Protein AF-0000000075529095 (afdb_homodimer)

Foldseek 3Di:
DDPVVVVVVVLVVLLQVLQQPVHHSQWAAPVSLVVSCVVPPCPLCVDPVLVVVLVVLLVVLCPVVPRIGGPVSSVVSVVVSCVSSVCVVVDDPD/DDPVVVVVVVLVVLLQVLQQPVHHSQWAAPVSLVVSCVVPPCPLCVDPVLVVVLVVLLVVLCPVVPRIGGPVSSVVSVVVSCVSSVCVVVDDPD

Radius of gyration: 16.04 Å; Cα contacts (8 Å, |Δi|>4): 224; chains: 2; bounding box: 51×43×35 Å

Sequence (188 aa):
MSELETAIAMIIDVFDRYAGTEGNKLTLTKGEMKTLLEKELPGILGSAKEKDACEQLMKDLDENGDSEVDFNEFIIFVAAITCLGHKKFAEPKEMSELETAIAMIIDVFDRYAGTEGNKLTLTKGEMKTLLEKELPGILGSAKEKDACEQLMKDLDENGDSEVDFNEFIIFVAAITCLGHKKFAEPKE

pLDDT: mean 87.65, std 9.96, range [37.03, 96.19]

Solvent-accessible surface area (backbone atoms only — not comparable to full-atom values): 9884 Å² total; per-residue (Å²): 130,34,59,49,42,50,17,45,50,34,44,52,50,52,46,52,67,44,16,33,72,91,54,56,55,66,27,28,38,62,66,38,46,49,51,47,41,61,67,27,28,49,81,62,47,62,42,71,68,44,42,50,51,49,52,51,47,52,55,66,56,34,67,83,66,72,60,41,35,38,60,66,44,44,34,50,46,53,29,52,49,42,50,62,31,38,56,59,68,70,37,70,83,121,130,34,60,49,42,50,18,45,51,33,43,51,51,52,46,52,66,42,17,33,74,92,53,58,53,67,28,26,37,64,67,38,47,50,51,46,42,60,66,25,28,50,80,64,47,60,41,70,66,45,41,51,51,48,53,52,48,52,55,65,56,34,66,82,65,72,59,42,34,38,60,67,44,45,33,51,47,53,28,53,49,40,49,63,33,40,56,59,68,69,38,71,83,121

Structure (mmCIF, N/CA/C/O backbone):
data_AF-0000000075529095-model_v1
#
loop_
_entity.id
_entity.type
_entity.pdbx_description
1 polymer 'Protein S100-P'
#
loop_
_atom_site.group_PDB
_atom_site.id
_atom_site.type_symbol
_atom_site.label_atom_id
_atom_site.label_alt_id
_atom_site.label_comp_id
_atom_site.label_asym_id
_atom_site.label_entity_id
_atom_site.label_seq_id
_atom_site.pdbx_PDB_ins_code
_atom_site.Cartn_x
_atom_site.Cartn_y
_atom_site.Cartn_z
_atom_site.occupancy
_atom_site.B_iso_or_equiv
_atom_site.auth_seq_id
_atom_site.auth_comp_id
_atom_site.auth_asym_id
_atom_site.auth_atom_id
_atom_site.pdbx_PDB_model_num
ATOM 1 N N . MET A 1 1 ? -7.051 -12.188 11.312 1 75.5 1 MET A N 1
ATOM 2 C CA . MET A 1 1 ? -6.758 -11.422 10.102 1 75.5 1 MET A CA 1
ATOM 3 C C . MET A 1 1 ? -5.438 -11.859 9.484 1 75.5 1 MET A C 1
ATOM 5 O O . MET A 1 1 ? -4.539 -12.32 10.188 1 75.5 1 MET A O 1
ATOM 9 N N . SER A 1 2 ? -5.383 -11.898 8.172 1 89.69 2 SER A N 1
ATOM 10 C CA . SER A 1 2 ? -4.152 -12.273 7.48 1 89.69 2 SER A CA 1
ATOM 11 C C . SER A 1 2 ? -3.131 -11.141 7.512 1 89.69 2 SER A C 1
ATOM 13 O O . SER A 1 2 ? -3.436 -10.039 7.965 1 89.69 2 SER A O 1
ATOM 15 N N . GLU A 1 3 ? -1.835 -11.375 7.129 1 93.5 3 GLU A N 1
ATOM 16 C CA . GLU A 1 3 ? -0.766 -10.383 7.184 1 93.5 3 GLU A CA 1
ATOM 17 C C . GLU A 1 3 ? -1.06 -9.203 6.262 1 93.5 3 GLU A C 1
ATOM 19 O O . GLU A 1 3 ? -0.931 -8.047 6.664 1 93.5 3 GLU A O 1
ATOM 24 N N . LEU A 1 4 ? -1.577 -9.469 5.059 1 94.44 4 LEU A N 1
ATOM 25 C CA . LEU A 1 4 ? -1.888 -8.43 4.086 1 94.44 4 LEU A CA 1
ATOM 26 C C . LEU A 1 4 ? -3.076 -7.59 4.543 1 94.44 4 LEU A C 1
ATOM 28 O O . LEU A 1 4 ? -3.051 -6.363 4.445 1 94.44 4 LEU A O 1
ATOM 32 N N . GLU A 1 5 ? -4.113 -8.203 5.09 1 94.06 5 GLU A N 1
ATOM 33 C CA . GLU A 1 5 ? -5.285 -7.52 5.625 1 94.06 5 GLU A CA 1
ATOM 34 C C . GLU A 1 5 ? -4.91 -6.602 6.785 1 94.06 5 GLU A C 1
ATOM 36 O O . GLU A 1 5 ? -5.402 -5.473 6.875 1 94.06 5 GLU A O 1
ATOM 41 N N . THR A 1 6 ? -4.094 -7.18 7.707 1 94.38 6 THR A N 1
ATOM 42 C CA . THR A 1 6 ? -3.643 -6.406 8.859 1 94.38 6 THR A CA 1
ATOM 43 C C . THR A 1 6 ? -2.838 -5.188 8.414 1 94.38 6 THR A C 1
ATOM 45 O O . THR A 1 6 ? -2.992 -4.098 8.969 1 94.38 6 THR A O 1
ATOM 48 N N . ALA A 1 7 ? -1.994 -5.41 7.355 1 94.88 7 ALA A N 1
ATOM 49 C CA . ALA A 1 7 ? -1.178 -4.328 6.809 1 94.88 7 ALA A CA 1
ATOM 50 C C . ALA A 1 7 ? -2.053 -3.217 6.234 1 94.88 7 ALA A C 1
ATOM 52 O O . ALA A 1 7 ? -1.832 -2.037 6.516 1 94.88 7 ALA A O 1
ATOM 53 N N . ILE A 1 8 ? -3.098 -3.596 5.574 1 94.94 8 ILE A N 1
ATOM 54 C CA . ILE A 1 8 ? -4.012 -2.65 4.941 1 94.94 8 ILE A CA 1
ATOM 55 C C . ILE A 1 8 ? -4.781 -1.884 6.016 1 94.94 8 ILE A C 1
ATOM 57 O O . ILE A 1 8 ? -4.938 -0.664 5.922 1 94.94 8 ILE A O 1
ATOM 61 N N . ALA A 1 9 ? -5.219 -2.559 6.973 1 93.38 9 ALA A N 1
ATOM 62 C CA . ALA A 1 9 ? -5.953 -1.929 8.07 1 93.38 9 ALA A CA 1
ATOM 63 C C . ALA A 1 9 ? -5.078 -0.916 8.805 1 93.38 9 ALA A C 1
ATOM 65 O O . ALA A 1 9 ? -5.547 0.161 9.172 1 93.38 9 ALA A O 1
ATOM 66 N N . MET A 1 10 ? -3.828 -1.259 8.977 1 94.38 10 MET A N 1
ATOM 67 C CA . MET A 1 10 ? -2.887 -0.383 9.664 1 94.38 10 MET A CA 1
ATOM 68 C C . MET A 1 10 ? -2.658 0.902 8.875 1 94.38 10 MET A C 1
ATOM 70 O O . MET A 1 10 ? -2.613 1.99 9.453 1 94.38 10 MET A O 1
ATOM 74 N N . ILE A 1 11 ? -2.523 0.758 7.531 1 95.88 11 ILE A N 1
ATOM 75 C CA . ILE A 1 11 ? -2.312 1.913 6.664 1 95.88 11 ILE A CA 1
ATOM 76 C C . ILE A 1 11 ? -3.504 2.861 6.77 1 95.88 11 ILE A C 1
ATOM 78 O O . ILE A 1 11 ? -3.328 4.078 6.891 1 95.88 11 ILE A O 1
ATOM 82 N N . ILE A 1 12 ? -4.734 2.33 6.777 1 93.88 12 ILE A N 1
ATOM 83 C CA . ILE A 1 12 ? -5.965 3.111 6.863 1 93.88 12 ILE A CA 1
ATOM 84 C C . ILE A 1 12 ? -6.039 3.811 8.219 1 93.88 12 ILE A C 1
ATOM 86 O O . ILE A 1 12 ? -6.391 4.992 8.297 1 93.88 12 ILE A O 1
ATOM 90 N N . ASP A 1 13 ? -5.711 3.072 9.25 1 93.12 13 ASP A N 1
ATOM 91 C CA . ASP A 1 13 ? -5.734 3.623 10.602 1 93.12 13 ASP A CA 1
ATOM 92 C C . ASP A 1 13 ? -4.781 4.809 10.727 1 93.12 13 ASP A C 1
ATOM 94 O O . ASP A 1 13 ? -5.133 5.836 11.32 1 93.12 13 ASP A O 1
ATOM 98 N N . VAL A 1 14 ? -3.6 4.629 10.195 1 94.75 14 VAL A N 1
ATOM 99 C CA . VAL A 1 14 ? -2.59 5.68 10.242 1 94.75 14 VAL A CA 1
ATOM 100 C C . VAL A 1 14 ? -3.078 6.906 9.477 1 94.75 14 VAL A C 1
ATOM 102 O O . VAL A 1 14 ? -2.949 8.039 9.953 1 94.75 14 VAL A O 1
ATOM 105 N N . PHE A 1 15 ? -3.658 6.668 8.32 1 94.56 15 PHE A N 1
ATOM 106 C CA . PHE A 1 15 ? -4.199 7.754 7.512 1 94.56 15 PHE A CA 1
ATOM 107 C C . PHE A 1 15 ? -5.254 8.531 8.281 1 94.56 15 PHE A C 1
ATOM 109 O O . PHE A 1 15 ? -5.203 9.766 8.344 1 94.56 15 PHE A O 1
ATOM 116 N N . ASP A 1 16 ? -6.125 7.805 8.859 1 91.5 16 ASP A N 1
ATOM 117 C CA . ASP A 1 16 ? -7.223 8.414 9.594 1 91.5 16 ASP A CA 1
ATOM 118 C C . ASP A 1 16 ? -6.711 9.156 10.828 1 91.5 16 ASP A C 1
ATOM 120 O O . ASP A 1 16 ? -7.273 10.18 11.227 1 91.5 16 ASP A O 1
ATOM 124 N N . ARG A 1 17 ? -5.641 8.688 11.367 1 92.75 17 ARG A N 1
ATOM 125 C CA . ARG A 1 17 ? -5.066 9.273 12.578 1 92.75 17 ARG A CA 1
ATOM 126 C C . ARG A 1 17 ? -4.406 10.617 12.273 1 92.75 17 ARG A C 1
ATOM 128 O O . ARG A 1 17 ? -4.527 11.562 13.047 1 92.75 17 ARG A O 1
ATOM 135 N N . TYR A 1 18 ? -3.779 10.625 11.195 1 94.38 18 TYR A N 1
ATOM 136 C CA . TYR A 1 18 ? -3.057 11.836 10.828 1 94.38 18 TYR A CA 1
ATOM 137 C C . TYR A 1 18 ? -3.92 12.75 9.969 1 94.38 18 TYR A C 1
ATOM 139 O O . TYR A 1 18 ? -3.752 13.969 9.984 1 94.38 18 TYR A O 1
ATOM 147 N N . ALA A 1 19 ? -4.891 12.117 9.328 1 91.94 19 ALA A N 1
ATOM 148 C CA . ALA A 1 19 ? -5.816 12.867 8.484 1 91.94 19 ALA A CA 1
ATOM 149 C C . ALA A 1 19 ? -6.781 13.695 9.328 1 91.94 19 ALA A C 1
ATOM 151 O O . ALA A 1 19 ? -7.383 13.188 10.273 1 91.94 19 ALA A O 1
ATOM 152 N N . GLY A 1 20 ? -6.832 14.969 9.141 1 88.62 20 GLY A N 1
ATOM 153 C CA . GLY A 1 20 ? -7.789 15.781 9.875 1 88.62 20 GLY A CA 1
ATOM 154 C C . GLY A 1 20 ? -7.172 16.516 11.055 1 88.62 20 GLY A C 1
ATOM 155 O O . GLY A 1 20 ? -7.891 17.078 11.883 1 88.62 20 GLY A O 1
ATOM 156 N N . THR A 1 21 ? -5.883 16.328 11.188 1 89.56 21 THR A N 1
ATOM 157 C CA . THR A 1 21 ? -5.219 17.047 12.273 1 89.56 21 THR A CA 1
ATOM 158 C C . THR A 1 21 ? -5.34 18.562 12.07 1 89.56 21 THR A C 1
ATOM 160 O O . THR A 1 21 ? -5.512 19.297 13.039 1 89.56 21 THR A O 1
ATOM 163 N N . GLU A 1 22 ? -5.188 18.984 10.828 1 85.75 22 GLU A N 1
ATOM 164 C CA . GLU A 1 22 ? -5.242 20.406 10.516 1 85.75 22 GLU A CA 1
ATOM 165 C C . GLU A 1 22 ? -6.559 20.766 9.836 1 85.75 22 GLU A C 1
ATOM 167 O O . GLU A 1 22 ? -6.812 21.938 9.562 1 85.75 22 GLU A O 1
ATOM 172 N N . GLY A 1 23 ? -7.477 19.688 9.609 1 78.06 23 GLY A N 1
ATOM 173 C CA . GLY A 1 23 ? -8.703 20.047 8.914 1 78.06 23 GLY A CA 1
ATOM 174 C C . GLY A 1 23 ? -9.484 18.844 8.422 1 78.06 23 GLY A C 1
ATOM 175 O O . GLY A 1 23 ? -9.812 17.938 9.203 1 78.06 23 GLY A O 1
ATOM 176 N N . ASN A 1 24 ? -9.477 18.672 7.156 1 83.5 24 ASN A N 1
ATOM 177 C CA . ASN A 1 24 ? -10.266 17.641 6.484 1 83.5 24 ASN A CA 1
ATOM 178 C C . ASN A 1 24 ? -9.734 16.234 6.789 1 83.5 24 ASN A C 1
ATOM 180 O O . ASN A 1 24 ? -8.555 15.953 6.578 1 83.5 24 ASN A O 1
ATOM 184 N N . LYS A 1 25 ? -10.562 15.422 7.402 1 86.44 25 LYS A N 1
ATOM 185 C CA . LYS A 1 25 ? -10.203 14.062 7.801 1 86.44 25 LYS A CA 1
ATOM 186 C C . LYS A 1 25 ? -10.141 13.133 6.594 1 86.44 25 LYS A C 1
ATOM 188 O O . LYS A 1 25 ? -9.664 12 6.695 1 86.44 25 LYS A O 1
ATOM 193 N N . LEU A 1 26 ? -10.586 13.711 5.512 1 87.31 26 LEU A N 1
ATOM 194 C CA . LEU A 1 26 ? -10.664 12.875 4.312 1 87.31 26 LEU A CA 1
ATOM 195 C C . LEU A 1 26 ? -9.438 13.078 3.432 1 87.31 26 LEU A C 1
ATOM 197 O O . LEU A 1 26 ? -9.227 12.328 2.477 1 87.31 26 LEU A O 1
ATOM 201 N N . THR A 1 27 ? -8.656 14.055 3.822 1 91.81 27 THR A N 1
ATOM 202 C CA . THR A 1 27 ? -7.465 14.352 3.035 1 91.81 27 THR A CA 1
ATOM 203 C C . THR A 1 27 ? -6.281 14.664 3.945 1 91.81 27 THR A C 1
ATOM 205 O O . THR A 1 27 ? -6.457 14.945 5.133 1 91.81 27 THR A O 1
ATOM 208 N N . LEU A 1 28 ? -5.07 14.453 3.467 1 94.25 28 LEU A N 1
ATOM 209 C CA . LEU A 1 28 ? -3.834 14.758 4.18 1 94.25 28 LEU A CA 1
ATOM 210 C C . LEU A 1 28 ? -3.172 16 3.602 1 94.25 28 LEU A C 1
ATOM 212 O O . LEU A 1 28 ? -3.023 16.125 2.383 1 94.25 28 LEU A O 1
ATOM 216 N N . THR A 1 29 ? -2.9 16.984 4.488 1 93.88 29 THR A N 1
ATOM 217 C CA . THR A 1 29 ? -2.176 18.172 4.051 1 93.88 29 THR A CA 1
ATOM 218 C C . THR A 1 29 ? -0.676 17.906 3.98 1 93.88 29 THR A C 1
ATOM 220 O O . THR A 1 29 ? -0.213 16.844 4.426 1 93.88 29 THR A O 1
ATOM 223 N N . LYS A 1 30 ? 0.075 18.781 3.373 1 91.94 30 LYS A N 1
ATOM 224 C CA . LYS A 1 30 ? 1.524 18.641 3.27 1 91.94 30 LYS A CA 1
ATOM 225 C C . LYS A 1 30 ? 2.16 18.453 4.645 1 91.94 30 LYS A C 1
ATOM 227 O O . LYS A 1 30 ? 3.049 17.625 4.82 1 91.94 30 LYS A O 1
ATOM 232 N N . GLY A 1 31 ? 1.569 19.266 5.543 1 93.81 31 GLY A N 1
ATOM 233 C CA . GLY A 1 31 ? 2.086 19.172 6.898 1 93.81 31 GLY A CA 1
ATOM 234 C C . GLY A 1 31 ? 1.81 17.828 7.547 1 93.81 31 GLY A C 1
ATOM 235 O O . GLY A 1 31 ? 2.689 17.25 8.188 1 93.81 31 GLY A O 1
ATOM 236 N N . GLU A 1 32 ? 0.588 17.344 7.41 1 96.19 32 GLU A N 1
ATOM 237 C CA . GLU A 1 32 ? 0.196 16.062 7.988 1 96.19 32 GLU A CA 1
ATOM 238 C C . GLU A 1 32 ? 0.968 14.906 7.348 1 96.19 32 GLU A C 1
ATOM 240 O O . GLU A 1 32 ? 1.392 13.977 8.039 1 96.19 32 GLU A O 1
ATOM 245 N N . MET A 1 33 ? 1.109 15.039 6.027 1 94.5 33 MET A N 1
ATOM 246 C CA . MET A 1 33 ? 1.855 14.023 5.297 1 94.5 33 MET A CA 1
ATOM 247 C C . MET A 1 33 ? 3.307 13.969 5.758 1 94.5 33 MET A C 1
ATOM 249 O O . MET A 1 33 ? 3.842 12.898 6.027 1 94.5 33 MET A O 1
ATOM 253 N N . LYS A 1 34 ? 3.904 15.133 5.91 1 93.62 34 LYS A N 1
ATOM 254 C CA . LYS A 1 34 ? 5.289 15.219 6.371 1 93.62 34 LYS A CA 1
ATOM 255 C C . LYS A 1 34 ? 5.441 14.625 7.766 1 93.62 34 LYS A C 1
ATOM 257 O O . LYS A 1 34 ? 6.355 13.828 8.008 1 93.62 34 LYS A O 1
ATOM 262 N N . THR A 1 35 ? 4.527 15.039 8.648 1 94.81 35 THR A N 1
ATOM 263 C CA . THR A 1 35 ? 4.555 14.555 10.023 1 94.81 35 THR A CA 1
ATOM 264 C C . THR A 1 35 ? 4.375 13.039 10.062 1 94.81 35 THR A C 1
ATOM 266 O O . THR A 1 35 ? 5.086 12.344 10.797 1 94.81 35 THR A O 1
ATOM 269 N N . LEU A 1 36 ? 3.395 12.508 9.297 1 94.88 36 LEU A N 1
ATOM 270 C CA . LEU A 1 36 ? 3.125 11.078 9.203 1 94.88 36 LEU A CA 1
ATOM 271 C C . LEU A 1 36 ? 4.355 10.32 8.711 1 94.88 36 LEU A C 1
ATOM 273 O O . LEU A 1 36 ? 4.734 9.297 9.289 1 94.88 36 LEU A O 1
ATOM 277 N N . LEU A 1 37 ? 5.07 10.82 7.691 1 93.69 37 LEU A N 1
ATOM 278 C CA . LEU A 1 37 ? 6.246 10.18 7.113 1 93.69 37 LEU A CA 1
ATOM 279 C C . LEU A 1 37 ? 7.414 10.203 8.094 1 93.69 37 LEU A C 1
ATOM 281 O O . LEU A 1 37 ? 8.125 9.203 8.25 1 93.69 37 LEU A O 1
ATOM 285 N N . GLU A 1 38 ? 7.59 11.328 8.766 1 93.62 38 GLU A N 1
ATOM 286 C CA . GLU A 1 38 ? 8.695 11.492 9.695 1 93.62 38 GLU A CA 1
ATOM 287 C C . GLU A 1 38 ? 8.5 10.633 10.945 1 93.62 38 GLU A C 1
ATOM 289 O O . GLU A 1 38 ? 9.477 10.133 11.516 1 93.62 38 GLU A O 1
ATOM 294 N N . LYS A 1 39 ? 7.215 10.469 11.281 1 94.44 39 LYS A N 1
ATOM 295 C CA . LYS A 1 39 ? 6.91 9.727 12.5 1 94.44 39 LYS A CA 1
ATOM 296 C C . LYS A 1 39 ? 6.762 8.234 12.211 1 94.44 39 LYS A C 1
ATOM 298 O O . LYS A 1 39 ? 7.133 7.398 13.039 1 94.44 39 LYS A O 1
ATOM 303 N N . GLU A 1 40 ? 6.203 7.902 11.07 1 95.12 40 GLU A N 1
ATOM 304 C CA . GLU A 1 40 ? 5.844 6.523 10.766 1 95.12 40 GLU A CA 1
ATOM 305 C C . GLU A 1 40 ? 6.906 5.855 9.898 1 95.12 40 GLU A C 1
ATOM 307 O O . GLU A 1 40 ? 7.027 4.629 9.883 1 95.12 40 GLU A O 1
ATOM 312 N N . LEU A 1 41 ? 7.609 6.574 9.078 1 91.81 41 LEU A N 1
ATOM 313 C CA . LEU A 1 41 ? 8.586 6 8.156 1 91.81 41 LEU A CA 1
ATOM 314 C C . LEU A 1 41 ? 9.953 6.637 8.352 1 91.81 41 LEU A C 1
ATOM 316 O O . LEU A 1 41 ? 10.594 7.051 7.375 1 91.81 41 LEU A O 1
ATOM 320 N N . PRO A 1 42 ? 10.406 6.664 9.539 1 87.38 42 PRO A N 1
ATOM 321 C CA . PRO A 1 42 ? 11.758 7.195 9.711 1 87.38 42 PRO A CA 1
ATOM 322 C C . PRO A 1 42 ? 12.836 6.246 9.195 1 87.38 42 PRO A C 1
ATOM 324 O O . PRO A 1 42 ? 13.93 6.688 8.828 1 87.38 42 PRO A O 1
ATOM 327 N N . GLY A 1 43 ? 12.547 5 9.125 1 86.38 43 GLY A N 1
ATOM 328 C CA . GLY A 1 43 ? 13.484 3.994 8.648 1 86.38 43 GLY A CA 1
ATOM 329 C C . GLY A 1 43 ? 13.461 3.826 7.141 1 86.38 43 GLY A C 1
ATOM 330 O O . GLY A 1 43 ? 14.484 3.529 6.527 1 86.38 43 GLY A O 1
ATOM 331 N N . ILE A 1 44 ? 12.344 4.012 6.555 1 87.81 44 ILE A N 1
ATOM 332 C CA . ILE A 1 44 ? 12.156 3.832 5.121 1 87.81 44 ILE A CA 1
ATOM 333 C C . ILE A 1 44 ? 12.656 5.066 4.375 1 87.81 44 ILE A C 1
ATOM 335 O O . ILE A 1 44 ? 13.367 4.953 3.379 1 87.81 44 ILE A O 1
ATOM 339 N N . LEU A 1 45 ? 12.18 6.281 4.844 1 85.25 45 LEU A N 1
ATOM 340 C CA . LEU A 1 45 ? 12.555 7.559 4.25 1 85.25 45 LEU A CA 1
ATOM 341 C C . LEU A 1 45 ? 13.734 8.18 4.996 1 85.25 45 LEU A C 1
ATOM 343 O O . LEU A 1 45 ? 13.852 9.398 5.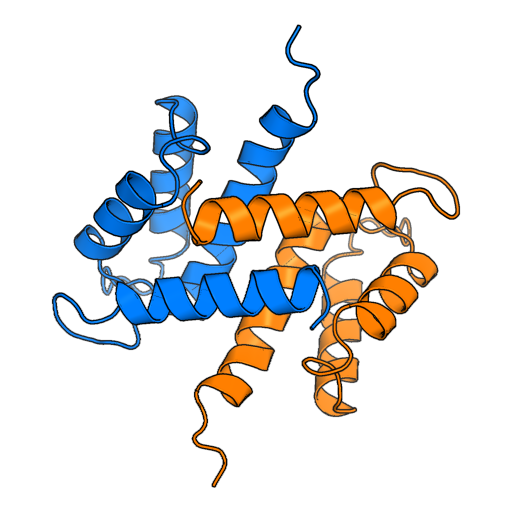066 1 85.25 45 LEU A O 1
ATOM 347 N N . GLY A 1 46 ? 14.562 7.453 5.422 1 85.25 46 GLY A N 1
ATOM 348 C CA . GLY A 1 46 ? 15.68 7.934 6.23 1 85.25 46 GLY A CA 1
ATOM 349 C C . GLY A 1 46 ? 16.766 8.602 5.41 1 85.25 46 GLY A C 1
ATOM 350 O O . GLY A 1 46 ? 17.531 9.422 5.93 1 85.25 46 GLY A O 1
ATOM 351 N N . SER A 1 47 ? 16.703 8.406 4.027 1 87.19 47 SER A N 1
ATOM 352 C CA . SER A 1 47 ? 17.703 8.992 3.156 1 87.19 47 SER A CA 1
ATOM 353 C C . SER A 1 47 ? 17.141 10.188 2.387 1 87.19 47 SER A C 1
ATOM 355 O O . SER A 1 47 ? 15.945 10.25 2.123 1 87.19 47 SER A O 1
ATOM 357 N N . ALA A 1 48 ? 18.062 11.172 2.17 1 89.38 48 ALA A N 1
ATOM 358 C CA . ALA A 1 48 ? 17.672 12.367 1.423 1 89.38 48 ALA A CA 1
ATOM 359 C C . ALA A 1 48 ? 17.094 12 0.062 1 89.38 48 ALA A C 1
ATOM 361 O O . ALA A 1 48 ? 16.172 12.656 -0.424 1 89.38 48 ALA A O 1
ATOM 362 N N . LYS A 1 49 ? 17.703 10.961 -0.504 1 89.81 49 LYS A N 1
ATOM 363 C CA . LYS A 1 49 ? 17.234 10.508 -1.814 1 89.81 49 LYS A CA 1
ATOM 364 C C . LYS A 1 49 ? 15.805 9.992 -1.747 1 89.81 49 LYS A C 1
ATOM 366 O O . LYS A 1 49 ? 14.984 10.305 -2.615 1 89.81 49 LYS A O 1
ATOM 371 N N . GLU A 1 50 ? 15.539 9.289 -0.741 1 90.06 50 GLU A N 1
ATOM 372 C CA . GLU A 1 50 ? 14.203 8.742 -0.553 1 90.06 50 GLU A CA 1
ATOM 373 C C . GLU A 1 50 ? 13.195 9.844 -0.228 1 90.06 50 GLU A C 1
ATOM 375 O O . GLU A 1 50 ? 12.07 9.836 -0.734 1 90.06 50 GLU A O 1
ATOM 380 N N . LYS A 1 51 ? 13.672 10.781 0.563 1 90.69 51 LYS A N 1
ATOM 381 C CA . LYS A 1 51 ? 12.828 11.922 0.926 1 90.69 51 LYS A CA 1
ATOM 382 C C . LYS A 1 51 ? 12.492 12.766 -0.297 1 90.69 51 LYS A C 1
ATOM 384 O O . LYS A 1 51 ? 11.367 13.242 -0.44 1 90.69 51 LYS A O 1
ATOM 389 N N . ASP A 1 52 ? 13.539 12.906 -1.166 1 93.69 52 ASP A N 1
ATOM 390 C CA . ASP A 1 52 ? 13.352 13.664 -2.395 1 93.69 52 ASP A CA 1
ATOM 391 C C . ASP A 1 52 ? 12.359 12.977 -3.324 1 93.69 52 ASP A C 1
ATOM 393 O O . ASP A 1 52 ? 11.5 13.633 -3.92 1 93.69 52 ASP A O 1
ATOM 397 N N . ALA A 1 53 ? 12.555 11.656 -3.385 1 88.25 53 ALA A N 1
ATOM 398 C CA . ALA A 1 53 ? 11.648 10.867 -4.207 1 88.25 53 ALA A CA 1
ATOM 399 C C . ALA A 1 53 ? 10.219 10.922 -3.664 1 88.25 53 ALA A C 1
ATOM 401 O O . ALA A 1 53 ? 9.258 11 -4.434 1 88.25 53 ALA A O 1
ATOM 402 N N . CYS A 1 54 ? 10.148 10.914 -2.33 1 92 54 CYS A N 1
ATOM 403 C CA . CYS A 1 54 ? 8.852 10.984 -1.657 1 92 54 CYS A CA 1
ATOM 404 C C . CYS A 1 54 ? 8.164 12.312 -1.935 1 92 54 CYS A C 1
ATOM 406 O O . CYS A 1 54 ? 6.965 12.344 -2.225 1 92 54 CYS A O 1
ATOM 408 N N . GLU A 1 55 ? 8.875 13.445 -1.896 1 91 55 GLU A N 1
ATOM 409 C CA . GLU A 1 55 ? 8.336 14.781 -2.158 1 91 55 GLU A CA 1
ATOM 410 C C . GLU A 1 55 ? 7.816 14.891 -3.588 1 91 55 GLU A C 1
ATOM 412 O O . GLU A 1 55 ? 6.762 15.484 -3.824 1 91 55 GLU A O 1
ATOM 417 N N . GLN A 1 56 ? 8.562 14.27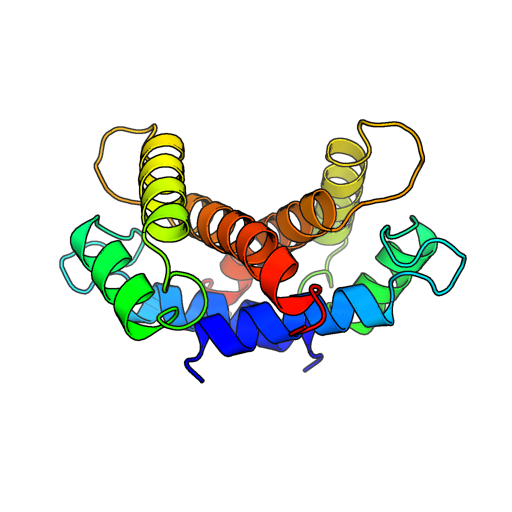3 -4.492 1 92.81 56 GLN A N 1
ATOM 418 C CA . GLN A 1 56 ? 8.172 14.289 -5.898 1 92.81 56 GLN A CA 1
ATOM 419 C C . GLN A 1 56 ? 6.887 13.492 -6.117 1 92.81 56 GLN A C 1
ATOM 421 O O . GLN A 1 56 ? 6 13.93 -6.855 1 92.81 56 GLN A O 1
ATO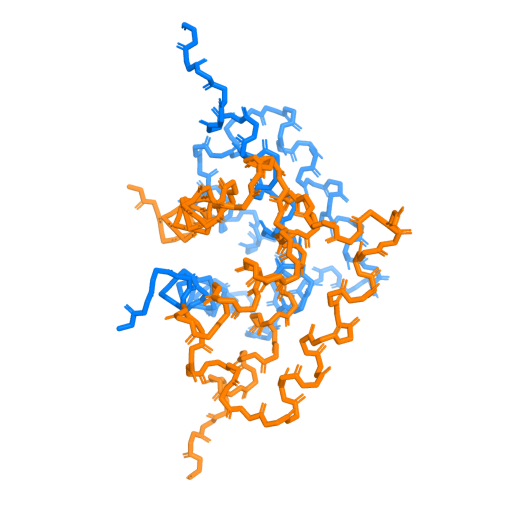M 426 N N . LEU A 1 57 ? 6.855 12.375 -5.367 1 91.19 57 LEU A N 1
ATOM 427 C CA . LEU A 1 57 ? 5.684 11.508 -5.449 1 91.19 57 LEU A CA 1
ATOM 428 C C . LEU A 1 57 ? 4.441 12.234 -4.934 1 91.19 57 LEU A C 1
ATOM 430 O O . LEU A 1 57 ? 3.375 12.156 -5.547 1 91.19 57 LEU A O 1
ATOM 434 N N . MET A 1 58 ? 4.578 13 -3.857 1 90.69 58 MET A N 1
ATOM 435 C CA . MET A 1 58 ? 3.479 13.758 -3.271 1 90.69 58 MET A CA 1
ATOM 436 C C . MET A 1 58 ? 2.982 14.836 -4.234 1 90.69 58 MET A C 1
ATOM 438 O O . MET A 1 58 ? 1.778 15.07 -4.344 1 90.69 58 MET A O 1
ATOM 442 N N . LYS A 1 59 ? 3.975 15.422 -4.953 1 90.5 59 LYS A N 1
ATOM 443 C CA . LYS A 1 59 ? 3.658 16.469 -5.91 1 90.5 59 LYS A CA 1
ATOM 444 C C . LYS A 1 59 ? 2.92 15.914 -7.125 1 90.5 59 LYS A C 1
ATOM 446 O O . LYS A 1 59 ? 2.01 16.562 -7.652 1 90.5 59 LYS A O 1
ATOM 451 N N . ASP A 1 60 ? 3.369 14.633 -7.414 1 89.94 60 ASP A N 1
ATOM 452 C CA . ASP A 1 60 ? 2.762 13.961 -8.555 1 89.94 60 ASP A CA 1
ATOM 453 C C . ASP A 1 60 ? 1.306 13.602 -8.273 1 89.94 60 ASP A C 1
ATOM 455 O O . ASP A 1 60 ? 0.479 13.57 -9.188 1 89.94 60 ASP A O 1
ATOM 459 N N . LEU A 1 61 ? 1.08 13.266 -6.977 1 85.75 61 LEU A N 1
ATOM 460 C CA . LEU A 1 61 ? -0.262 12.867 -6.566 1 85.75 61 LEU A CA 1
ATOM 461 C C . LEU A 1 61 ? -1.154 14.086 -6.367 1 85.75 61 LEU A C 1
ATOM 463 O O . LEU A 1 61 ? -2.369 14.016 -6.562 1 85.75 61 LEU A O 1
ATOM 467 N N . ASP A 1 62 ? -0.574 15.336 -5.84 1 87.19 62 ASP A N 1
ATOM 468 C CA . ASP A 1 62 ? -1.299 16.594 -5.66 1 87.19 62 ASP A CA 1
ATOM 469 C C . ASP A 1 62 ? -1.66 17.203 -7.004 1 87.19 62 ASP A C 1
ATOM 471 O O . ASP A 1 62 ? -1.252 18.328 -7.305 1 87.19 62 ASP A O 1
ATOM 475 N N . GLU A 1 63 ? -2.281 16.344 -7.793 1 76.81 63 GLU A N 1
ATOM 476 C CA . GLU A 1 63 ? -2.598 16.859 -9.125 1 76.81 63 GLU A CA 1
ATOM 477 C C . GLU A 1 63 ? -3.764 17.844 -9.07 1 76.81 63 GLU A C 1
ATOM 479 O O . GLU A 1 63 ? -3.889 18.719 -9.938 1 76.81 63 GLU A O 1
ATOM 484 N N . ASN A 1 64 ? -4.602 17.688 -8.078 1 75.69 64 ASN A N 1
ATOM 485 C CA . ASN A 1 64 ? -5.785 18.547 -7.996 1 75.69 64 ASN A CA 1
ATOM 486 C C . ASN A 1 64 ? -5.438 19.953 -7.508 1 75.69 64 ASN A C 1
ATOM 488 O O . ASN A 1 64 ? -6.258 20.859 -7.602 1 75.69 64 ASN A O 1
ATOM 492 N N . GLY A 1 65 ? -4.305 20.125 -7.047 1 78.75 65 GLY A N 1
ATOM 493 C CA . GLY A 1 65 ? -3.84 21.438 -6.633 1 78.75 65 GLY A CA 1
ATOM 494 C C . GLY A 1 65 ? -4.461 21.906 -5.332 1 78.75 65 GLY A C 1
ATOM 495 O O . GLY A 1 65 ? -4.609 23.109 -5.105 1 78.75 65 GLY A O 1
ATOM 496 N N . ASP A 1 66 ? -5.043 21.188 -4.617 1 82.69 66 ASP A N 1
ATOM 497 C CA . ASP A 1 66 ? -5.613 21.578 -3.336 1 82.69 66 ASP A CA 1
ATOM 498 C C . ASP A 1 66 ? -4.602 21.406 -2.205 1 82.69 66 ASP A C 1
ATOM 500 O O . ASP A 1 66 ? -4.844 21.828 -1.076 1 82.69 66 ASP A O 1
ATOM 504 N N . SER A 1 67 ? -3.488 21.016 -2.564 1 85.56 67 SER A N 1
ATOM 505 C CA . SER A 1 67 ? -2.385 20.781 -1.638 1 85.56 67 SER A CA 1
ATOM 506 C C . SER A 1 67 ? -2.771 19.781 -0.561 1 85.56 67 SER A C 1
ATOM 508 O O . SER A 1 67 ? -2.303 19.875 0.576 1 85.56 67 SER A O 1
ATOM 510 N N . GLU A 1 68 ? -3.807 19.109 -0.734 1 91.69 68 GLU A N 1
ATOM 511 C CA . GLU A 1 68 ? -4.223 18.047 0.176 1 91.69 68 GLU A CA 1
ATOM 512 C C . GLU A 1 68 ? -4.199 16.688 -0.515 1 91.69 68 GLU A C 1
ATOM 514 O O . GLU A 1 68 ? -4.363 16.609 -1.733 1 91.69 68 GLU A O 1
ATOM 519 N N . VAL A 1 69 ? -3.818 15.688 0.116 1 92.81 69 VAL A N 1
ATOM 520 C CA . VAL A 1 69 ? -3.721 14.328 -0.421 1 92.81 69 VAL A CA 1
ATOM 521 C C . VAL A 1 69 ? -4.867 13.477 0.118 1 92.81 69 VAL A C 1
ATOM 523 O O . VAL A 1 69 ? -5.023 13.336 1.333 1 92.81 69 VAL A O 1
ATOM 526 N N . ASP A 1 70 ? -5.84 13.016 -0.784 1 90.62 70 ASP A N 1
ATOM 527 C CA . ASP A 1 70 ? -6.938 12.156 -0.367 1 90.62 70 ASP A CA 1
ATOM 528 C C . ASP A 1 70 ? -6.445 10.734 -0.091 1 90.62 70 ASP A C 1
ATOM 530 O O . ASP A 1 70 ? -5.285 10.414 -0.353 1 90.62 70 ASP A O 1
ATOM 534 N N . PHE A 1 71 ? -7.27 9.867 0.396 1 92.06 71 PHE A N 1
ATOM 535 C CA . PHE A 1 71 ? -6.879 8.516 0.777 1 92.06 71 PHE A CA 1
ATOM 536 C C . PHE A 1 71 ? -6.352 7.742 -0.427 1 92.06 71 PHE A C 1
ATOM 538 O O . PHE A 1 71 ? -5.359 7.023 -0.323 1 92.06 71 PHE A O 1
ATOM 545 N N . ASN A 1 72 ? -7.027 7.926 -1.53 1 88.06 72 ASN A N 1
ATOM 546 C CA . ASN A 1 72 ? -6.637 7.242 -2.76 1 88.06 72 ASN A CA 1
ATOM 547 C C . ASN A 1 72 ? -5.238 7.652 -3.211 1 88.06 72 ASN A C 1
ATOM 549 O O . ASN A 1 72 ? -4.473 6.824 -3.705 1 88.06 72 ASN A O 1
ATOM 553 N N . GLU A 1 73 ? -4.941 8.906 -3.053 1 93.44 73 GLU A N 1
ATOM 554 C CA . GLU A 1 73 ? -3.615 9.406 -3.404 1 93.44 73 GLU A CA 1
ATOM 555 C C . GLU A 1 73 ? -2.578 9 -2.363 1 93.44 73 GLU A C 1
ATOM 557 O O . GLU A 1 73 ? -1.435 8.688 -2.705 1 93.44 73 GLU A O 1
ATOM 562 N N . PHE A 1 74 ? -3.053 8.992 -1.109 1 93.31 74 PHE A N 1
ATOM 563 C CA . PHE A 1 74 ? -2.174 8.625 -0.007 1 93.31 74 PHE A CA 1
ATOM 564 C C . PHE A 1 74 ? -1.717 7.176 -0.143 1 93.31 74 PHE A C 1
ATOM 566 O O . PHE A 1 74 ? -0.535 6.871 0.029 1 93.31 74 PHE A O 1
ATOM 573 N N . ILE A 1 75 ? -2.658 6.363 -0.483 1 93.56 75 ILE A N 1
ATOM 574 C CA . ILE A 1 75 ? -2.369 4.938 -0.591 1 93.56 75 ILE A CA 1
ATOM 575 C C . ILE A 1 75 ? -1.381 4.699 -1.73 1 93.56 75 ILE A C 1
ATOM 577 O O . ILE A 1 75 ? -0.516 3.824 -1.636 1 93.56 75 ILE A O 1
ATOM 581 N N . ILE A 1 76 ? -1.506 5.441 -2.869 1 91.06 76 ILE A N 1
ATOM 582 C CA . ILE A 1 76 ? -0.587 5.316 -3.994 1 91.06 76 ILE A CA 1
ATOM 583 C C . ILE A 1 76 ? 0.812 5.754 -3.57 1 91.06 76 ILE A C 1
ATOM 585 O O . ILE A 1 76 ? 1.809 5.156 -3.98 1 91.06 76 ILE A O 1
ATOM 589 N N . PHE A 1 77 ? 0.859 6.742 -2.686 1 91.62 77 PHE A N 1
ATOM 590 C CA . PHE A 1 77 ? 2.117 7.234 -2.139 1 91.62 77 PHE A CA 1
ATOM 591 C C . PHE A 1 77 ? 2.807 6.156 -1.31 1 91.62 77 PHE A C 1
ATOM 593 O O . PHE A 1 77 ? 4 5.902 -1.483 1 91.62 77 PHE A O 1
ATOM 600 N N . VAL A 1 78 ? 2.023 5.602 -0.409 1 94.62 78 VAL A N 1
ATOM 601 C CA . VAL A 1 78 ? 2.545 4.562 0.473 1 94.62 78 VAL A CA 1
ATOM 602 C C . VAL A 1 78 ? 3.045 3.385 -0.357 1 94.62 78 VAL A C 1
ATOM 604 O O . VAL A 1 78 ? 4.086 2.799 -0.051 1 94.62 78 VAL A O 1
ATOM 607 N N . ALA A 1 79 ? 2.338 3.029 -1.472 1 93.56 79 ALA A N 1
ATOM 608 C CA . ALA A 1 79 ? 2.738 1.944 -2.363 1 93.56 79 ALA A CA 1
ATOM 609 C C . ALA A 1 79 ? 4.078 2.246 -3.027 1 93.56 79 ALA A C 1
ATOM 611 O O . ALA A 1 79 ? 4.945 1.375 -3.111 1 93.56 79 ALA A O 1
ATOM 612 N N . ALA A 1 80 ? 4.289 3.494 -3.432 1 91.31 80 ALA A N 1
ATOM 613 C CA . ALA A 1 80 ? 5.527 3.91 -4.082 1 91.31 80 ALA A CA 1
ATOM 614 C C . ALA A 1 80 ? 6.707 3.834 -3.117 1 91.31 80 ALA A C 1
ATOM 616 O O . ALA A 1 80 ? 7.773 3.326 -3.471 1 91.31 80 ALA A O 1
ATOM 617 N N . ILE A 1 81 ? 6.434 4.25 -1.878 1 91.94 81 ILE A N 1
ATOM 618 C CA . ILE A 1 81 ? 7.461 4.25 -0.844 1 91.94 81 ILE A CA 1
ATOM 619 C C . ILE A 1 81 ? 7.883 2.816 -0.535 1 91.94 81 ILE A C 1
ATOM 621 O O . ILE A 1 81 ? 9.062 2.551 -0.276 1 91.94 81 ILE A O 1
ATOM 625 N N . THR A 1 82 ? 6.824 1.906 -0.502 1 92.62 82 THR A N 1
ATOM 626 C CA . THR A 1 82 ? 7.09 0.498 -0.231 1 92.62 82 THR A CA 1
ATOM 627 C C . THR A 1 82 ? 8.07 -0.074 -1.251 1 92.62 82 THR A C 1
ATOM 629 O O . THR A 1 82 ? 8.977 -0.833 -0.895 1 92.62 82 THR A O 1
ATOM 632 N N . CYS A 1 83 ? 7.883 0.26 -2.549 1 87.62 83 CYS A N 1
ATOM 633 C CA . CYS A 1 83 ? 8.773 -0.219 -3.6 1 87.62 83 CYS A CA 1
ATOM 634 C C . CYS A 1 83 ? 10.188 0.332 -3.412 1 87.62 83 CYS A C 1
ATOM 636 O O . CYS A 1 83 ? 11.164 -0.38 -3.627 1 87.62 83 CYS A O 1
ATOM 638 N N . LEU A 1 84 ? 10.25 1.66 -3.027 1 82.31 84 LEU A N 1
ATOM 639 C CA . LEU A 1 84 ? 11.531 2.312 -2.801 1 82.31 84 LEU A CA 1
ATOM 640 C C . LEU A 1 84 ? 12.266 1.678 -1.623 1 82.31 84 LEU A C 1
ATOM 642 O O . LEU A 1 84 ? 13.477 1.467 -1.682 1 82.31 84 LEU A O 1
ATOM 646 N N . GLY A 1 85 ? 11.461 1.332 -0.58 1 78.69 85 GLY A N 1
ATOM 647 C CA . GLY A 1 85 ? 12.016 0.705 0.608 1 78.69 85 GLY A CA 1
ATOM 648 C C . GLY A 1 85 ? 12.336 -0.766 0.413 1 78.69 85 GLY A C 1
ATOM 649 O O . GLY A 1 85 ? 13.203 -1.315 1.097 1 78.69 85 GLY A O 1
ATOM 650 N N . HIS A 1 86 ? 11.531 -1.353 -0.461 1 78.31 86 HIS A N 1
ATOM 651 C CA . HIS A 1 86 ? 11.758 -2.771 -0.709 1 78.31 86 HIS A CA 1
ATOM 652 C C . HIS A 1 86 ? 13.195 -3.029 -1.169 1 78.31 86 HIS A C 1
ATOM 654 O O . HIS A 1 86 ? 13.805 -4.02 -0.769 1 78.31 86 HIS A O 1
ATOM 660 N N . LYS A 1 87 ? 13.703 -2.152 -2.006 1 75.56 87 LYS A N 1
ATOM 661 C CA . LYS A 1 87 ? 15.086 -2.299 -2.441 1 75.56 87 LYS A CA 1
ATOM 662 C C . LYS A 1 87 ? 16.031 -2.357 -1.248 1 75.56 87 LYS A C 1
ATOM 664 O O . LYS A 1 87 ? 17.062 -3.045 -1.294 1 75.56 87 LYS A O 1
ATOM 669 N N . LYS A 1 88 ? 15.672 -1.697 -0.274 1 72.31 88 LYS A N 1
ATOM 670 C CA . LYS A 1 88 ? 16.469 -1.688 0.948 1 72.31 88 LYS A CA 1
ATOM 671 C C . LYS A 1 88 ? 16.281 -2.98 1.739 1 72.31 88 LYS A C 1
ATOM 673 O O . LYS A 1 88 ? 17.234 -3.51 2.312 1 72.31 88 LYS A O 1
ATOM 678 N N . PHE A 1 89 ? 15.055 -3.418 1.693 1 71.31 89 PHE A N 1
ATOM 679 C CA . PHE A 1 89 ? 14.711 -4.621 2.445 1 71.31 89 PHE A CA 1
ATOM 680 C C . PHE A 1 89 ? 15.211 -5.867 1.728 1 71.31 89 PHE A C 1
ATOM 682 O O . PHE A 1 89 ? 15.672 -6.816 2.369 1 71.31 89 PHE A O 1
ATOM 689 N N . ALA A 1 90 ? 15.125 -5.781 0.478 1 67.31 90 ALA A N 1
ATOM 690 C CA . ALA A 1 90 ? 15.57 -6.934 -0.301 1 67.31 90 ALA A CA 1
ATOM 691 C C . ALA A 1 90 ? 17.094 -6.992 -0.38 1 67.31 90 ALA A C 1
ATOM 693 O O . ALA A 1 90 ? 17.672 -8.031 -0.719 1 67.31 90 ALA A O 1
ATOM 694 N N . GLU A 1 91 ? 17.656 -5.805 -0.254 1 66.5 91 GLU A N 1
ATOM 695 C CA . GLU A 1 91 ? 19.109 -5.805 -0.359 1 66.5 91 GLU A CA 1
ATOM 696 C C . GLU A 1 91 ? 19.75 -6.387 0.896 1 66.5 91 GLU A C 1
ATOM 698 O O . GLU A 1 91 ? 19.375 -6.031 2.016 1 66.5 91 GLU A O 1
ATOM 703 N N . PRO A 1 92 ? 20.312 -7.492 0.668 1 55.53 92 PRO A N 1
ATOM 704 C CA . PRO A 1 92 ? 21.109 -8.016 1.786 1 55.53 92 PRO A CA 1
ATOM 705 C C . PRO A 1 92 ? 22.016 -6.961 2.418 1 55.53 92 PRO A C 1
ATOM 707 O O . PRO A 1 92 ? 22.547 -6.098 1.716 1 55.53 92 PRO A O 1
ATOM 710 N N . LYS A 1 93 ? 21.656 -6.438 3.633 1 47.31 93 LYS A N 1
ATOM 711 C CA . LYS A 1 93 ? 22.641 -5.613 4.328 1 47.31 93 LYS A CA 1
ATOM 712 C C . LYS A 1 93 ? 24.062 -6.133 4.09 1 47.31 93 LYS A C 1
ATOM 714 O O . LYS A 1 93 ? 24.391 -7.266 4.461 1 47.31 93 LYS A O 1
ATOM 719 N N . GLU A 1 94 ? 24.641 -5.797 2.98 1 37.03 94 GLU A N 1
ATOM 720 C CA . GLU A 1 94 ? 26.062 -6.148 2.902 1 37.03 94 GLU A CA 1
ATOM 721 C C . GLU A 1 94 ? 26.781 -5.844 4.215 1 37.03 94 GLU A C 1
ATOM 723 O O . GLU A 1 94 ? 26.531 -4.816 4.844 1 37.03 94 GLU A O 1
ATOM 728 N N . MET B 1 1 ? 9.102 -0.312 15.625 1 75.56 1 MET B N 1
ATOM 729 C CA . MET B 1 1 ? 8.648 0.055 14.289 1 75.56 1 MET B CA 1
ATOM 730 C C . MET B 1 1 ? 7.285 0.747 14.344 1 75.56 1 MET B C 1
ATOM 732 O O . MET B 1 1 ? 6.488 0.485 15.25 1 75.56 1 MET B O 1
ATOM 736 N N . SER B 1 2 ? 7.09 1.744 13.5 1 89.62 2 SER B N 1
ATOM 737 C CA . SER B 1 2 ? 5.812 2.449 13.461 1 89.62 2 SER B CA 1
ATOM 738 C C . SER B 1 2 ? 4.746 1.622 12.75 1 89.62 2 SER B C 1
ATOM 740 O O . SER B 1 2 ? 5.047 0.573 12.18 1 89.62 2 SER B O 1
ATOM 742 N N . GLU B 1 3 ? 3.424 2.002 12.82 1 93.56 3 GLU B N 1
ATOM 743 C CA . GLU B 1 3 ? 2.32 1.245 12.234 1 93.56 3 GLU B CA 1
ATOM 744 C C . GLU B 1 3 ? 2.447 1.166 10.719 1 93.56 3 GLU B C 1
ATOM 746 O O . GLU B 1 3 ? 2.311 0.089 10.133 1 93.56 3 GLU B O 1
ATOM 751 N N . LEU B 1 4 ? 2.826 2.268 10.07 1 94.5 4 LEU B N 1
ATOM 752 C CA . LEU B 1 4 ? 2.971 2.32 8.617 1 94.5 4 LEU B CA 1
ATOM 753 C C . LEU B 1 4 ? 4.156 1.48 8.156 1 94.5 4 LEU B C 1
ATOM 755 O O . LEU B 1 4 ? 4.059 0.743 7.176 1 94.5 4 LEU B O 1
ATOM 759 N N . GLU B 1 5 ? 5.285 1.52 8.859 1 94.06 5 GLU B N 1
ATOM 760 C CA . GLU B 1 5 ? 6.469 0.72 8.57 1 94.06 5 GLU B CA 1
ATOM 761 C C . GLU B 1 5 ? 6.172 -0.772 8.688 1 94.06 5 GLU B C 1
ATOM 763 O O . GLU B 1 5 ? 6.617 -1.564 7.855 1 94.06 5 GLU B O 1
ATOM 768 N N . THR B 1 6 ? 5.484 -1.111 9.812 1 94.31 6 THR B N 1
ATOM 769 C CA . THR B 1 6 ? 5.121 -2.506 10.039 1 94.31 6 THR B CA 1
ATOM 770 C C . THR B 1 6 ? 4.211 -3.014 8.922 1 94.31 6 THR B C 1
ATOM 772 O O . THR B 1 6 ? 4.371 -4.141 8.453 1 94.31 6 THR B O 1
ATOM 775 N N . ALA B 1 7 ? 3.27 -2.117 8.492 1 94.88 7 ALA B N 1
ATOM 776 C CA . ALA B 1 7 ? 2.348 -2.461 7.414 1 94.88 7 ALA B CA 1
ATOM 777 C C . ALA B 1 7 ? 3.1 -2.725 6.113 1 94.88 7 ALA B C 1
ATOM 779 O O . ALA B 1 7 ? 2.854 -3.727 5.438 1 94.88 7 ALA B O 1
ATOM 780 N N . ILE B 1 8 ? 4.082 -1.921 5.848 1 94.81 8 ILE B N 1
ATOM 781 C CA . ILE B 1 8 ? 4.875 -2.031 4.629 1 94.81 8 ILE B CA 1
ATOM 782 C C . ILE B 1 8 ? 5.715 -3.307 4.672 1 94.81 8 ILE B C 1
ATOM 784 O O . ILE B 1 8 ? 5.797 -4.039 3.684 1 94.81 8 ILE B O 1
ATOM 788 N N . ALA B 1 9 ? 6.289 -3.561 5.758 1 93.38 9 ALA B N 1
ATOM 789 C CA . ALA B 1 9 ? 7.105 -4.762 5.922 1 93.38 9 ALA B CA 1
ATOM 790 C C . ALA B 1 9 ? 6.266 -6.023 5.742 1 93.38 9 ALA B C 1
ATOM 792 O O . ALA B 1 9 ? 6.715 -6.992 5.125 1 93.38 9 ALA B O 1
ATOM 793 N N . MET B 1 10 ? 5.059 -5.98 6.25 1 94.31 10 MET B N 1
ATOM 794 C CA . MET B 1 10 ? 4.156 -7.125 6.152 1 94.31 10 MET B CA 1
ATOM 795 C C . MET B 1 10 ? 3.775 -7.395 4.703 1 94.31 10 MET B C 1
ATOM 797 O O . MET B 1 10 ? 3.736 -8.547 4.27 1 94.31 10 MET B O 1
ATOM 801 N N . ILE B 1 11 ? 3.496 -6.312 3.941 1 95.75 11 ILE B N 1
ATOM 802 C CA . ILE B 1 11 ? 3.131 -6.434 2.535 1 95.75 11 ILE B CA 1
ATOM 803 C C . ILE B 1 11 ? 4.273 -7.086 1.76 1 95.75 11 ILE B C 1
ATOM 805 O O . ILE B 1 11 ? 4.051 -7.988 0.949 1 95.75 11 ILE B O 1
ATOM 809 N N . ILE B 1 12 ? 5.535 -6.68 2.016 1 93.75 12 ILE B N 1
ATOM 810 C CA . ILE B 1 12 ? 6.723 -7.199 1.35 1 93.75 12 ILE B CA 1
ATOM 811 C C . ILE B 1 12 ? 6.91 -8.672 1.705 1 93.75 12 ILE B C 1
ATOM 813 O O . ILE B 1 12 ? 7.207 -9.5 0.835 1 93.75 12 ILE B O 1
ATOM 817 N N . ASP B 1 13 ? 6.734 -8.969 2.973 1 93.19 13 ASP B N 1
ATOM 818 C CA . ASP B 1 13 ? 6.883 -10.344 3.443 1 93.19 13 ASP B CA 1
ATOM 819 C C . ASP B 1 13 ? 5.891 -11.273 2.748 1 93.19 13 ASP B C 1
ATOM 821 O O . ASP B 1 13 ? 6.254 -12.367 2.32 1 93.19 13 ASP B O 1
ATOM 825 N N . VAL B 1 14 ? 4.676 -10.812 2.68 1 94.81 14 VAL B N 1
ATOM 826 C CA . VAL B 1 14 ? 3.623 -11.602 2.043 1 94.81 14 VAL B CA 1
ATOM 827 C C . VAL B 1 14 ? 3.955 -11.812 0.568 1 94.81 14 VAL B C 1
ATOM 829 O O . VAL B 1 14 ? 3.824 -12.922 0.047 1 94.81 14 VAL B O 1
ATOM 832 N N . PHE B 1 15 ? 4.402 -10.758 -0.081 1 94.5 15 PHE B N 1
ATOM 833 C CA . PHE B 1 15 ? 4.789 -10.836 -1.485 1 94.5 15 PHE B CA 1
ATOM 834 C C . PHE B 1 15 ? 5.883 -11.875 -1.688 1 94.5 15 PHE B C 1
ATOM 836 O O . PHE B 1 15 ? 5.773 -12.742 -2.562 1 94.5 15 PHE B O 1
ATOM 843 N N . ASP B 1 16 ? 6.855 -11.766 -0.871 1 91.44 16 ASP B N 1
ATOM 844 C CA . ASP B 1 16 ? 8 -12.672 -0.973 1 91.44 16 ASP B CA 1
ATOM 845 C C . ASP B 1 16 ? 7.59 -14.109 -0.668 1 91.44 16 ASP B C 1
ATOM 847 O O . ASP B 1 16 ? 8.141 -15.055 -1.242 1 91.44 16 ASP B O 1
ATOM 851 N N . ARG B 1 17 ? 6.621 -14.266 0.167 1 92.69 17 ARG B N 1
AT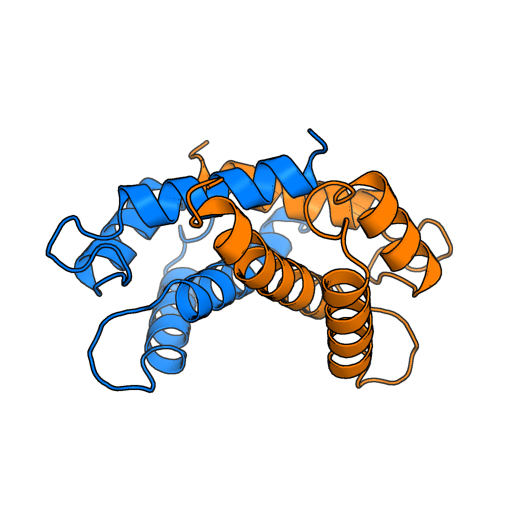OM 852 C CA . ARG B 1 17 ? 6.16 -15.586 0.583 1 92.69 17 ARG B CA 1
ATOM 853 C C . ARG B 1 17 ? 5.398 -16.281 -0.542 1 92.69 17 ARG B C 1
ATOM 855 O O . ARG B 1 17 ? 5.562 -17.484 -0.756 1 92.69 17 ARG B O 1
ATOM 862 N N . TYR B 1 18 ? 4.648 -15.516 -1.178 1 94.31 18 TYR B N 1
ATOM 863 C CA . TYR B 1 18 ? 3.826 -16.078 -2.242 1 94.31 18 TYR B CA 1
ATOM 864 C C . TYR B 1 18 ? 4.539 -15.992 -3.586 1 94.31 18 TYR B C 1
ATOM 866 O O . TYR B 1 18 ? 4.305 -16.812 -4.473 1 94.31 18 TYR B O 1
ATOM 874 N N . ALA B 1 19 ? 5.449 -15.047 -3.646 1 91.81 19 ALA B N 1
ATOM 875 C CA . ALA B 1 19 ? 6.234 -14.867 -4.863 1 91.81 19 ALA B CA 1
ATOM 876 C C . ALA B 1 19 ? 7.25 -15.992 -5.031 1 91.81 19 ALA B C 1
ATOM 878 O O . ALA B 1 19 ? 7.992 -16.312 -4.102 1 91.81 19 ALA B O 1
ATOM 879 N N . GLY B 1 20 ? 7.219 -16.719 -6.105 1 88.5 20 GLY B N 1
ATOM 880 C CA . GLY B 1 20 ? 8.211 -17.75 -6.332 1 88.5 20 GLY B CA 1
ATOM 881 C C . GLY B 1 20 ? 7.691 -19.156 -6.055 1 88.5 20 GLY B C 1
ATOM 882 O O . GLY B 1 20 ? 8.469 -20.109 -6 1 88.5 20 GLY B O 1
ATOM 883 N N . THR B 1 21 ? 6.434 -19.188 -5.695 1 89.5 21 THR B N 1
ATOM 884 C CA . THR B 1 21 ? 5.855 -20.516 -5.469 1 89.5 21 THR B CA 1
ATOM 885 C C . THR B 1 21 ? 5.887 -21.344 -6.746 1 89.5 21 THR B C 1
ATOM 887 O O . THR B 1 21 ? 6.137 -22.547 -6.699 1 89.5 21 THR B O 1
ATOM 890 N N . GLU B 1 22 ? 5.574 -20.703 -7.844 1 85.81 22 GLU B N 1
ATOM 891 C CA . GLU B 1 22 ? 5.52 -21.406 -9.125 1 85.81 22 GLU B CA 1
ATOM 892 C C . GLU B 1 22 ? 6.738 -21.078 -9.984 1 85.8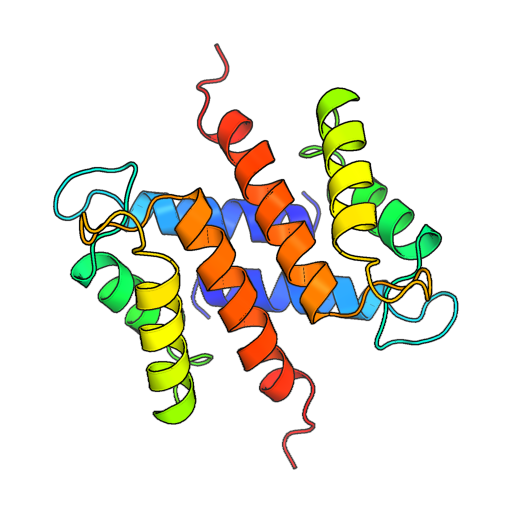1 22 GLU B C 1
ATOM 894 O O . GLU B 1 22 ? 6.934 -21.688 -11.047 1 85.81 22 GLU B O 1
ATOM 899 N N . GLY B 1 23 ? 7.664 -20.109 -9.43 1 78.19 23 GLY B N 1
ATOM 900 C CA . GLY B 1 23 ? 8.789 -19.766 -10.281 1 78.19 23 GLY B CA 1
ATOM 901 C C . GLY B 1 23 ? 9.578 -18.562 -9.781 1 78.19 23 GLY B C 1
ATOM 902 O O . GLY B 1 23 ? 10.031 -18.547 -8.633 1 78.19 23 GLY B O 1
ATOM 903 N N . ASN B 1 24 ? 9.422 -17.5 -10.484 1 83.75 24 ASN B N 1
ATOM 904 C CA . ASN B 1 24 ? 10.188 -16.281 -10.234 1 83.75 24 ASN B CA 1
ATOM 905 C C . ASN B 1 24 ? 9.781 -15.617 -8.922 1 83.75 24 ASN B C 1
ATOM 907 O O . ASN B 1 24 ? 8.602 -15.352 -8.695 1 83.75 24 ASN B O 1
ATOM 911 N N . LYS B 1 25 ? 10.711 -15.516 -8.008 1 86.5 25 LYS B N 1
ATOM 912 C CA . LYS B 1 25 ? 10.469 -14.945 -6.688 1 86.5 25 LYS B CA 1
ATOM 913 C C . LYS B 1 25 ? 10.328 -13.422 -6.762 1 86.5 25 LYS B C 1
ATOM 915 O O . LYS B 1 25 ? 9.93 -12.789 -5.785 1 86.5 25 LYS B O 1
ATOM 920 N N . LEU B 1 26 ? 10.641 -12.953 -7.949 1 87.31 26 LEU B N 1
ATOM 921 C CA . LEU B 1 26 ? 10.625 -11.5 -8.109 1 87.31 26 LEU B CA 1
ATOM 922 C C . LEU B 1 26 ? 9.305 -11.031 -8.703 1 87.31 26 LEU B C 1
ATOM 924 O O . LEU B 1 26 ? 9.031 -9.836 -8.742 1 87.31 26 LEU B O 1
ATOM 928 N N . THR B 1 27 ? 8.516 -12.008 -9.086 1 91.75 27 THR B N 1
ATOM 929 C CA . THR B 1 27 ? 7.23 -11.672 -9.695 1 91.75 27 THR B CA 1
ATOM 930 C C . THR B 1 27 ? 6.137 -12.617 -9.211 1 91.75 27 THR B C 1
ATOM 932 O O . THR B 1 27 ? 6.426 -13.688 -8.672 1 91.75 27 THR B O 1
ATOM 935 N N . LEU B 1 28 ? 4.887 -12.195 -9.242 1 94.19 28 LEU B N 1
ATOM 936 C CA . LEU B 1 28 ? 3.723 -12.992 -8.883 1 94.19 28 LEU B CA 1
ATOM 937 C C . LEU B 1 28 ? 2.941 -13.414 -10.125 1 94.19 28 LEU B C 1
ATOM 939 O O . LEU B 1 28 ? 2.648 -12.578 -10.984 1 94.19 28 LEU B O 1
ATOM 943 N N . THR B 1 29 ? 2.719 -14.742 -10.25 1 93.88 29 THR B N 1
ATOM 944 C CA . THR B 1 29 ? 1.892 -15.234 -11.344 1 93.88 29 THR B CA 1
ATOM 945 C C . THR B 1 29 ? 0.41 -15.07 -11.016 1 93.88 29 THR B C 1
ATOM 947 O O . THR B 1 29 ? 0.051 -14.727 -9.891 1 93.88 29 THR B O 1
ATOM 950 N N . LYS B 1 30 ? -0.439 -15.219 -12 1 91.88 30 LYS B N 1
ATOM 951 C CA . LYS B 1 30 ? -1.882 -15.117 -11.805 1 91.88 30 LYS B CA 1
ATOM 952 C C . LYS B 1 30 ? -2.354 -16.062 -10.703 1 91.88 30 LYS B C 1
ATOM 954 O O . LYS B 1 30 ? -3.176 -15.695 -9.859 1 91.88 30 LYS B O 1
ATOM 959 N N . GLY B 1 31 ? -1.7 -17.234 -10.797 1 93.81 31 GLY B N 1
ATOM 960 C CA . GLY B 1 31 ? -2.061 -18.219 -9.781 1 93.81 31 GLY B CA 1
ATOM 961 C C . GLY B 1 31 ? -1.646 -17.812 -8.383 1 93.81 31 GLY B C 1
ATOM 962 O O . GLY B 1 31 ? -2.424 -17.938 -7.438 1 93.81 31 GLY B O 1
ATOM 963 N N . GLU B 1 32 ? -0.429 -17.328 -8.227 1 96.19 32 GLU B N 1
ATOM 964 C CA . GLU B 1 32 ? 0.088 -16.906 -6.934 1 96.19 32 GLU B CA 1
ATOM 965 C C . GLU B 1 32 ? -0.688 -15.703 -6.402 1 96.19 32 GLU B C 1
ATOM 967 O O . GLU B 1 32 ? -0.986 -15.633 -5.207 1 96.19 32 GLU B O 1
ATOM 972 N N . MET B 1 33 ? -0.979 -14.805 -7.355 1 94.5 33 MET B N 1
ATOM 973 C CA . MET B 1 33 ? -1.743 -13.617 -6.98 1 94.5 33 MET B CA 1
ATOM 974 C C . MET B 1 33 ? -3.133 -14 -6.484 1 94.5 33 MET B C 1
ATOM 976 O O . MET B 1 33 ? -3.574 -13.523 -5.438 1 94.5 33 MET B O 1
ATOM 980 N N . LYS B 1 34 ? -3.77 -14.906 -7.188 1 93.56 34 LYS B N 1
ATOM 981 C CA . LYS B 1 34 ? -5.098 -15.367 -6.801 1 93.56 34 LYS B CA 1
ATOM 982 C C . LYS B 1 34 ? -5.07 -16.031 -5.43 1 93.56 34 LYS B C 1
ATOM 984 O O . LYS B 1 34 ? -5.906 -15.742 -4.574 1 93.56 34 LYS B O 1
ATOM 989 N N . THR B 1 35 ? -4.09 -16.922 -5.273 1 94.75 35 THR B N 1
ATOM 990 C CA . THR B 1 35 ? -3.945 -17.641 -4.012 1 94.75 35 THR B CA 1
ATOM 991 C C . THR B 1 35 ? -3.68 -16.672 -2.865 1 94.75 35 THR B C 1
ATOM 993 O O . THR B 1 35 ? -4.27 -16.797 -1.791 1 94.75 35 THR B O 1
ATOM 996 N N . LEU B 1 36 ? -2.766 -15.688 -3.078 1 94.94 36 LEU B N 1
ATOM 997 C CA . LEU B 1 36 ? -2.43 -14.664 -2.096 1 94.94 36 LEU B CA 1
ATOM 998 C C . LEU B 1 36 ? -3.664 -13.859 -1.708 1 94.94 36 LEU B C 1
ATOM 1000 O O . LEU B 1 36 ? -3.918 -13.633 -0.522 1 94.94 36 LEU B O 1
ATOM 1004 N N . LEU B 1 37 ? -4.516 -13.469 -2.662 1 93.69 37 LEU B N 1
ATOM 1005 C CA . LEU B 1 37 ? -5.711 -12.664 -2.426 1 93.69 37 LEU B CA 1
ATOM 1006 C C . LEU B 1 37 ? -6.766 -13.477 -1.679 1 93.69 37 LEU B C 1
ATOM 1008 O O . LEU B 1 37 ? -7.406 -12.961 -0.756 1 93.69 37 LEU B O 1
ATOM 1012 N N . GLU B 1 38 ? -6.914 -14.711 -2.055 1 93.56 38 GLU B N 1
ATOM 1013 C CA . GLU B 1 38 ? -7.922 -15.578 -1.447 1 93.56 38 GLU B CA 1
ATOM 1014 C C . GLU B 1 38 ? -7.551 -15.938 -0.012 1 93.56 38 GLU B C 1
ATOM 1016 O O . GLU B 1 38 ? -8.422 -16.078 0.844 1 93.56 38 GLU B O 1
ATOM 1021 N N . LYS B 1 39 ? -6.234 -16.031 0.185 1 94.44 39 LYS B N 1
ATOM 1022 C CA . LYS B 1 39 ? -5.758 -16.438 1.503 1 94.44 39 LYS B CA 1
ATOM 1023 C C . LYS B 1 39 ? -5.566 -15.234 2.42 1 94.44 39 LYS B C 1
ATOM 1025 O O . LYS B 1 39 ? -5.809 -15.32 3.625 1 94.44 39 LYS B O 1
ATOM 1030 N N . GLU B 1 40 ? -5.133 -14.125 1.866 1 95.06 40 GLU B N 1
ATOM 1031 C CA . GLU B 1 40 ? -4.742 -12.969 2.662 1 95.06 40 GLU B CA 1
ATOM 1032 C C . GLU B 1 40 ? -5.863 -11.93 2.713 1 95.06 40 GLU B C 1
ATOM 1034 O O . GLU B 1 40 ? -5.918 -11.117 3.635 1 95.06 40 GLU B O 1
ATOM 1039 N N . LEU B 1 41 ? -6.684 -11.828 1.714 1 91.62 41 LEU B N 1
ATOM 1040 C CA . LEU B 1 41 ? -7.727 -10.805 1.657 1 91.62 41 LEU B CA 1
ATOM 1041 C C . LEU B 1 41 ? -9.102 -11.445 1.447 1 91.62 41 LEU B C 1
ATOM 1043 O O . LEU B 1 41 ? -9.859 -11.023 0.572 1 91.62 41 LEU B O 1
ATOM 1047 N N . PRO B 1 42 ? -9.422 -12.375 2.25 1 87.25 42 PRO B N 1
ATOM 1048 C CA . PRO B 1 42 ? -10.773 -12.922 2.115 1 87.25 42 PRO B CA 1
ATOM 1049 C C . PRO B 1 42 ? -11.859 -11.961 2.598 1 87.25 42 PRO B C 1
ATOM 1051 O O . PRO B 1 42 ? -13 -12.047 2.15 1 87.25 42 PRO B O 1
ATOM 1054 N N . GLY B 1 43 ? -11.523 -11.062 3.451 1 86.25 43 GLY B N 1
ATOM 1055 C CA . GLY B 1 43 ? -12.453 -10.078 3.982 1 86.25 43 GLY B CA 1
ATOM 1056 C C . GLY B 1 43 ? -12.578 -8.844 3.117 1 86.25 43 GLY B C 1
ATOM 1057 O O . GLY B 1 43 ? -13.648 -8.242 3.031 1 86.25 43 GLY B O 1
ATOM 1058 N N . ILE B 1 44 ? -11.539 -8.445 2.486 1 87.31 44 ILE B N 1
ATOM 1059 C CA . ILE B 1 44 ? -11.492 -7.238 1.663 1 87.31 44 ILE B CA 1
ATOM 1060 C C . ILE B 1 44 ? -12.133 -7.516 0.305 1 87.31 44 ILE B C 1
ATOM 1062 O O . ILE B 1 44 ? -12.93 -6.715 -0.187 1 87.31 44 ILE B O 1
ATOM 1066 N N . LEU B 1 45 ? -11.672 -8.664 -0.358 1 84.94 45 LEU B N 1
ATOM 1067 C CA . LEU B 1 45 ? -12.18 -9.07 -1.661 1 84.94 45 LEU B CA 1
ATOM 1068 C C . LEU B 1 45 ? -13.312 -10.086 -1.506 1 84.94 45 LEU B C 1
ATOM 1070 O O . LEU B 1 45 ? -13.508 -10.945 -2.369 1 84.94 45 LEU B O 1
ATOM 1074 N N . GLY B 1 46 ? -14.062 -9.953 -0.578 1 84.5 46 GLY B N 1
ATOM 1075 C CA . GLY B 1 46 ? -15.109 -10.914 -0.282 1 84.5 46 GLY B CA 1
ATOM 1076 C C . GLY B 1 46 ? -16.312 -10.797 -1.209 1 84.5 46 GLY B C 1
ATOM 1077 O O . GLY B 1 46 ? -17.031 -11.773 -1.413 1 84.5 46 GLY B O 1
ATOM 107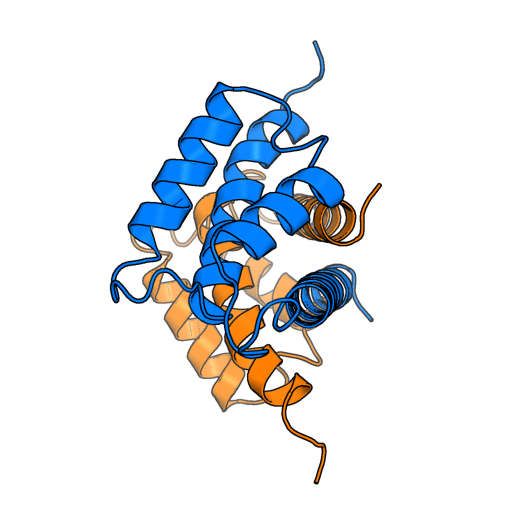8 N N . SER B 1 47 ? -16.359 -9.633 -1.984 1 86.88 47 SER B N 1
ATOM 1079 C CA . SER B 1 47 ? -17.484 -9.422 -2.896 1 86.88 47 SER B CA 1
ATOM 1080 C C . SER B 1 47 ? -17.062 -9.609 -4.348 1 86.88 47 SER B C 1
ATOM 1082 O O . SER B 1 47 ? -15.898 -9.391 -4.695 1 86.88 47 SER B O 1
ATOM 1084 N N . ALA B 1 48 ? -18.047 -10.156 -5.137 1 89.12 48 ALA B N 1
ATOM 1085 C CA . ALA B 1 48 ? -17.797 -10.375 -6.559 1 89.12 48 ALA B CA 1
ATOM 1086 C C . ALA B 1 48 ? -17.344 -9.086 -7.238 1 89.12 48 ALA B C 1
ATOM 1088 O O . ALA B 1 48 ? -16.5 -9.109 -8.141 1 89.12 48 ALA B O 1
ATOM 1089 N N . LYS B 1 49 ? -17.969 -8.016 -6.77 1 89.62 49 LYS B N 1
ATOM 1090 C CA . LYS B 1 49 ? -17.625 -6.715 -7.344 1 89.62 49 LYS B CA 1
ATOM 1091 C C . LYS B 1 49 ? -16.172 -6.348 -7.062 1 89.62 49 LYS B C 1
ATOM 1093 O O . LYS B 1 49 ? -15.469 -5.871 -7.949 1 89.62 49 LYS B O 1
ATOM 1098 N N . GLU B 1 50 ? -15.773 -6.602 -5.906 1 89.88 50 GLU B N 1
ATOM 1099 C CA . GLU B 1 50 ? -14.398 -6.312 -5.52 1 89.88 50 GLU B CA 1
ATOM 1100 C C . GLU B 1 50 ? -13.414 -7.238 -6.23 1 89.88 50 GLU B C 1
ATOM 1102 O O . GLU B 1 50 ? -12.352 -6.801 -6.672 1 89.88 50 GLU B O 1
ATOM 1107 N N . LYS B 1 51 ? -13.852 -8.477 -6.352 1 90.62 51 LYS B N 1
ATOM 1108 C CA . LYS B 1 51 ? -13.031 -9.461 -7.047 1 90.62 51 LYS B CA 1
ATOM 1109 C C . LYS B 1 51 ? -12.859 -9.094 -8.523 1 90.62 51 LYS B C 1
ATOM 1111 O O . LYS B 1 51 ? -11.773 -9.242 -9.078 1 90.62 51 LYS B O 1
ATOM 1116 N N . ASP B 1 52 ? -13.992 -8.594 -9.078 1 93.5 52 ASP B N 1
ATOM 1117 C CA . ASP B 1 52 ? -13.969 -8.18 -10.477 1 93.5 52 ASP B CA 1
ATOM 1118 C C . ASP B 1 52 ? -13.047 -6.977 -10.68 1 93.5 52 ASP B C 1
ATOM 1120 O O . ASP B 1 52 ? -12.289 -6.926 -11.648 1 93.5 52 ASP B O 1
ATOM 1124 N N . ALA B 1 53 ? -13.195 -6.07 -9.711 1 88.12 53 ALA B N 1
ATOM 1125 C CA . ALA B 1 53 ? -12.352 -4.883 -9.766 1 88.12 53 ALA B CA 1
ATOM 1126 C C . ALA B 1 53 ? -10.875 -5.254 -9.594 1 88.12 53 ALA B C 1
ATOM 1128 O O . ALA B 1 53 ? -10.008 -4.688 -10.258 1 88.12 53 ALA B O 1
ATOM 1129 N N . CYS B 1 54 ? -10.672 -6.223 -8.719 1 91.69 54 CYS B N 1
ATOM 1130 C CA . CYS B 1 54 ? -9.32 -6.699 -8.461 1 91.69 54 CYS B CA 1
ATOM 1131 C C . CYS B 1 54 ? -8.719 -7.344 -9.703 1 91.69 54 CYS B C 1
ATOM 1133 O O . CYS B 1 54 ? -7.562 -7.086 -10.047 1 91.69 54 CYS B O 1
ATOM 1135 N N . GLU B 1 55 ? -9.461 -8.188 -10.445 1 90.94 55 GLU B N 1
ATOM 1136 C CA . GLU B 1 55 ? -9.008 -8.859 -11.656 1 90.94 55 GLU B CA 1
ATOM 1137 C C . GLU B 1 55 ? -8.656 -7.848 -12.75 1 90.94 55 GLU B C 1
ATOM 1139 O O . GLU B 1 55 ? -7.66 -8.016 -13.453 1 90.94 55 GLU B O 1
ATOM 1144 N N . GLN B 1 56 ? -9.477 -6.816 -12.812 1 92.75 56 GLN B N 1
ATOM 1145 C CA . GLN B 1 56 ? -9.234 -5.77 -13.805 1 92.75 56 GLN B CA 1
ATOM 1146 C C . GLN B 1 56 ? -7.953 -5.004 -13.5 1 92.75 56 GLN B C 1
ATOM 1148 O O . GLN B 1 56 ? -7.176 -4.703 -14.406 1 92.75 56 GLN B O 1
ATOM 1153 N N . LEU B 1 57 ? -7.797 -4.777 -12.164 1 91 57 LEU B N 1
ATOM 1154 C CA . LEU B 1 57 ? -6.602 -4.082 -11.711 1 91 57 LEU B CA 1
ATOM 1155 C C . LEU B 1 57 ? -5.344 -4.883 -12.039 1 91 57 LEU B C 1
ATOM 1157 O O . LEU B 1 57 ? -4.352 -4.324 -12.5 1 91 57 LEU B O 1
ATOM 1161 N N . MET B 1 58 ? -5.402 -6.203 -11.883 1 90.31 58 MET B N 1
ATOM 1162 C CA . MET B 1 58 ? -4.281 -7.09 -12.172 1 90.31 58 MET B CA 1
ATOM 1163 C C . MET B 1 58 ? -3.943 -7.078 -13.656 1 90.31 58 MET B C 1
ATOM 1165 O O . MET B 1 58 ? -2.771 -7.094 -14.031 1 90.31 58 MET B O 1
ATOM 1169 N N . LYS B 1 59 ? -5.023 -7.004 -14.445 1 90.25 59 LYS B N 1
ATOM 1170 C CA . LYS B 1 59 ? -4.863 -6.996 -15.898 1 90.25 59 LYS B CA 1
ATOM 1171 C C . LYS B 1 59 ? -4.242 -5.688 -16.375 1 90.25 59 LYS B C 1
ATOM 1173 O O . LYS B 1 59 ? -3.43 -5.684 -17.297 1 90.25 59 LYS B O 1
ATOM 1178 N N . ASP B 1 60 ? -4.66 -4.625 -15.594 1 89.88 60 ASP B N 1
ATOM 1179 C CA . ASP B 1 60 ? -4.156 -3.299 -15.938 1 89.88 60 ASP B CA 1
ATOM 1180 C C . ASP B 1 60 ? -2.662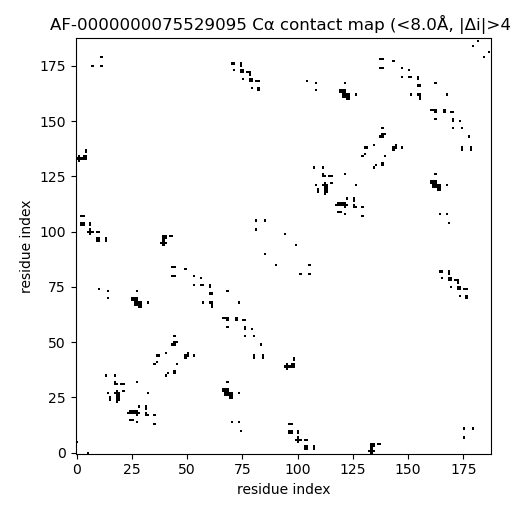 -3.189 -15.641 1 89.88 60 ASP B C 1
ATOM 1182 O O . ASP B 1 60 ? -1.939 -2.457 -16.312 1 89.88 60 ASP B O 1
ATOM 1186 N N . LEU B 1 61 ? -2.275 -3.908 -14.547 1 85.25 61 LEU B N 1
ATOM 1187 C CA . LEU B 1 61 ? -0.878 -3.873 -14.125 1 85.25 61 LEU B CA 1
ATOM 1188 C C . LEU B 1 61 ? -0.03 -4.801 -14.992 1 85.25 61 LEU B C 1
ATOM 1190 O O . LEU B 1 61 ? 1.156 -4.543 -15.211 1 85.25 61 LEU B O 1
ATOM 1194 N N . ASP B 1 62 ? -0.605 -6.055 -15.492 1 86.81 62 ASP B N 1
ATOM 1195 C CA . ASP B 1 62 ? 0.074 -7 -16.375 1 86.81 62 ASP B CA 1
ATOM 1196 C C . ASP B 1 62 ? 0.245 -6.414 -17.781 1 86.81 62 ASP B C 1
ATOM 1198 O O . ASP B 1 62 ? -0.256 -6.973 -18.75 1 86.81 62 ASP B O 1
ATOM 1202 N N . GLU B 1 63 ? 0.815 -5.234 -17.734 1 76.69 63 GLU B N 1
ATOM 1203 C CA . GLU B 1 63 ? 0.955 -4.598 -19.047 1 76.69 63 GLU B CA 1
ATOM 1204 C C . GLU B 1 63 ? 2.076 -5.242 -19.859 1 76.69 63 GLU B C 1
ATOM 1206 O O . GLU B 1 63 ? 2.07 -5.191 -21.094 1 76.69 63 GLU B O 1
ATOM 1211 N N . ASN B 1 64 ? 3.016 -5.809 -19.141 1 74.69 64 ASN B N 1
ATOM 1212 C CA . ASN B 1 64 ? 4.164 -6.387 -19.828 1 74.69 64 ASN B CA 1
ATOM 1213 C C . ASN B 1 64 ? 3.799 -7.695 -20.531 1 74.69 64 ASN B C 1
ATOM 1215 O O . ASN B 1 64 ? 4.559 -8.195 -21.359 1 74.69 64 ASN B O 1
ATOM 1219 N N . GLY B 1 65 ? 2.713 -8.219 -20.25 1 78.38 65 GLY B N 1
ATOM 1220 C CA . GLY B 1 65 ? 2.225 -9.422 -20.906 1 78.38 65 GLY B CA 1
ATOM 1221 C C . GLY B 1 65 ? 2.957 -10.68 -20.469 1 78.38 65 GLY B C 1
ATOM 1222 O O . GLY B 1 65 ? 3.059 -11.641 -21.234 1 78.38 65 GLY B O 1
ATOM 1223 N N . ASP B 1 66 ? 3.664 -10.695 -19.547 1 82.38 66 ASP B N 1
ATOM 1224 C CA . ASP B 1 66 ? 4.348 -11.891 -19.062 1 82.38 66 ASP B CA 1
ATOM 1225 C C . ASP B 1 66 ? 3.479 -12.664 -18.078 1 82.38 66 ASP B C 1
ATOM 1227 O O . ASP B 1 66 ? 3.816 -13.781 -17.688 1 82.38 66 ASP B O 1
ATOM 1231 N N . SER B 1 67 ? 2.361 -12.18 -17.922 1 85.19 67 SER B N 1
ATOM 1232 C CA . SER B 1 67 ? 1.38 -12.766 -17 1 85.19 67 SER B CA 1
ATOM 1233 C C . SER B 1 67 ? 1.933 -12.875 -15.594 1 85.19 67 SER B C 1
ATOM 1235 O O . SER B 1 67 ? 1.599 -13.812 -14.859 1 85.19 67 SER B O 1
ATOM 1237 N N . GLU B 1 68 ? 2.969 -12.242 -15.336 1 91.5 68 GLU B N 1
ATOM 1238 C CA . GLU B 1 68 ? 3.535 -12.195 -13.992 1 91.5 68 GLU B CA 1
ATOM 1239 C C . GLU B 1 68 ? 3.5 -10.773 -13.43 1 91.5 68 GLU B C 1
ATOM 1241 O O . GLU B 1 68 ? 3.531 -9.797 -14.188 1 91.5 68 GLU B O 1
ATOM 1246 N N . VAL B 1 69 ? 3.25 -10.578 -12.219 1 92.69 69 VAL B N 1
ATOM 1247 C CA . VAL B 1 69 ? 3.162 -9.281 -11.555 1 92.69 69 VAL B CA 1
ATOM 1248 C C . VAL B 1 69 ? 4.398 -9.062 -10.688 1 92.69 69 VAL B C 1
ATOM 1250 O O . VAL B 1 69 ? 4.688 -9.859 -9.797 1 92.69 69 VAL B O 1
ATOM 1253 N N . ASP B 1 70 ? 5.285 -8.023 -11.047 1 90.56 70 ASP B N 1
ATOM 1254 C CA . ASP B 1 70 ? 6.465 -7.711 -10.242 1 90.56 70 ASP B CA 1
ATOM 1255 C C . ASP B 1 70 ? 6.074 -7.004 -8.945 1 90.56 70 ASP B C 1
ATOM 1257 O O . ASP B 1 70 ? 4.906 -6.652 -8.75 1 90.56 70 ASP B O 1
ATOM 1261 N N . PHE B 1 71 ? 6.984 -6.754 -8.07 1 91.88 71 PHE B N 1
ATOM 1262 C CA . PHE B 1 71 ? 6.703 -6.16 -6.77 1 91.88 71 PHE B CA 1
ATOM 1263 C C . PHE B 1 71 ? 6.086 -4.773 -6.926 1 91.88 71 PHE B C 1
ATOM 1265 O O . PHE B 1 71 ? 5.148 -4.422 -6.211 1 91.88 71 PHE B O 1
ATOM 1272 N N . ASN B 1 72 ? 6.629 -4.031 -7.859 1 88.19 72 ASN B N 1
ATOM 1273 C CA . ASN B 1 72 ? 6.141 -2.682 -8.117 1 88.19 72 ASN B CA 1
ATOM 1274 C C . ASN B 1 72 ? 4.684 -2.688 -8.57 1 88.19 72 ASN B C 1
ATOM 1276 O O . ASN B 1 72 ? 3.908 -1.807 -8.195 1 88.19 72 ASN B O 1
ATOM 1280 N N . GLU B 1 73 ? 4.348 -3.656 -9.367 1 93.31 73 GLU B N 1
ATOM 1281 C CA . GLU B 1 73 ? 2.967 -3.793 -9.828 1 93.31 73 GLU B CA 1
ATOM 1282 C C . GLU B 1 73 ? 2.07 -4.352 -8.727 1 93.31 73 GLU B C 1
ATOM 1284 O O . GLU B 1 73 ? 0.914 -3.945 -8.602 1 93.31 73 GLU B O 1
ATOM 1289 N N . PHE B 1 74 ? 2.682 -5.258 -7.965 1 93.25 74 PHE B N 1
ATOM 1290 C CA . PHE B 1 74 ? 1.949 -5.875 -6.867 1 93.25 74 PHE B CA 1
ATOM 1291 C C . PHE B 1 74 ? 1.558 -4.832 -5.824 1 93.25 74 PHE B C 1
ATOM 1293 O O . PHE B 1 74 ? 0.42 -4.816 -5.352 1 93.25 74 PHE B O 1
ATOM 1300 N N . ILE B 1 75 ? 2.492 -3.988 -5.551 1 93.5 75 ILE B N 1
ATOM 1301 C CA . ILE B 1 75 ? 2.271 -2.975 -4.527 1 93.5 75 ILE B CA 1
ATOM 1302 C C . ILE B 1 75 ? 1.176 -2.014 -4.98 1 93.5 75 ILE B C 1
ATOM 1304 O O . ILE B 1 75 ? 0.376 -1.544 -4.168 1 93.5 75 ILE B O 1
ATOM 1308 N N . ILE B 1 76 ? 1.132 -1.651 -6.293 1 91.06 76 ILE B N 1
ATOM 1309 C CA . ILE B 1 76 ? 0.099 -0.774 -6.832 1 91.06 76 ILE B CA 1
ATOM 1310 C C . ILE B 1 76 ? -1.265 -1.453 -6.719 1 91.06 76 ILE B C 1
ATOM 1312 O O . ILE B 1 76 ? -2.268 -0.799 -6.422 1 91.06 76 ILE B O 1
ATOM 1316 N N . PHE B 1 77 ? -1.26 -2.781 -6.871 1 91.5 77 PHE B N 1
ATOM 1317 C CA . PHE B 1 77 ? -2.473 -3.58 -6.734 1 91.5 77 PHE B CA 1
ATOM 1318 C C . PHE B 1 77 ? -3.006 -3.516 -5.309 1 91.5 77 PHE B C 1
ATOM 1320 O O . PHE B 1 77 ? -4.195 -3.281 -5.098 1 91.5 77 PHE B O 1
ATOM 1327 N N . VAL B 1 78 ? -2.102 -3.771 -4.387 1 94.56 78 VAL B N 1
ATOM 1328 C CA . VAL B 1 78 ? -2.467 -3.768 -2.975 1 94.56 78 VAL B CA 1
ATOM 1329 C C . VAL B 1 78 ? -2.996 -2.391 -2.582 1 94.56 78 VAL B C 1
ATOM 1331 O O . VAL B 1 78 ? -3.965 -2.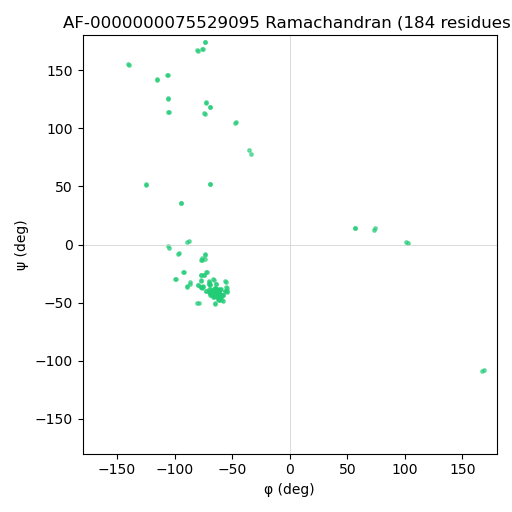283 -1.827 1 94.56 78 VAL B O 1
ATOM 1334 N N . ALA B 1 79 ? -2.393 -1.28 -3.125 1 93.62 79 ALA B N 1
ATOM 1335 C CA . ALA B 1 79 ? -2.838 0.085 -2.857 1 93.62 79 ALA B CA 1
ATOM 1336 C C . ALA B 1 79 ? -4.258 0.308 -3.367 1 93.62 79 ALA B C 1
ATOM 1338 O O . ALA B 1 79 ? -5.086 0.903 -2.674 1 93.62 79 ALA B O 1
ATOM 1339 N N . ALA B 1 80 ? -4.582 -0.241 -4.539 1 91.38 80 ALA B N 1
ATOM 1340 C CA . ALA B 1 80 ? -5.906 -0.095 -5.133 1 91.38 80 ALA B CA 1
ATOM 1341 C C . ALA B 1 80 ? -6.961 -0.827 -4.312 1 91.38 80 ALA B C 1
ATOM 1343 O O . ALA B 1 80 ? -8.039 -0.284 -4.043 1 91.38 80 ALA B O 1
ATOM 1344 N N . ILE B 1 81 ? -6.566 -2.01 -3.834 1 91.94 81 ILE B N 1
ATOM 1345 C CA . ILE B 1 81 ? -7.469 -2.836 -3.041 1 91.94 81 ILE B CA 1
ATOM 1346 C C . ILE B 1 81 ? -7.785 -2.135 -1.722 1 91.94 81 ILE B C 1
ATOM 1348 O O . ILE B 1 81 ? -8.906 -2.219 -1.221 1 91.94 81 ILE B O 1
ATOM 1352 N N . THR B 1 82 ? -6.699 -1.496 -1.139 1 92.56 82 THR B N 1
ATOM 1353 C CA . THR B 1 82 ? -6.863 -0.777 0.12 1 92.56 82 THR B CA 1
ATOM 1354 C C . THR B 1 82 ? -7.926 0.312 -0.015 1 92.56 82 THR B C 1
ATOM 1356 O O . THR B 1 82 ? -8.742 0.506 0.888 1 92.56 82 THR B O 1
ATOM 1359 N N . CYS B 1 83 ? -7.895 1.062 -1.133 1 87.75 83 CYS B N 1
ATOM 1360 C CA . CYS B 1 83 ? -8.875 2.117 -1.365 1 87.75 83 CYS B CA 1
ATOM 1361 C C . CYS B 1 83 ? -10.281 1.536 -1.492 1 87.75 83 CYS B C 1
ATOM 1363 O O . CYS B 1 83 ? -11.242 2.113 -0.985 1 87.75 83 CYS B O 1
ATOM 1365 N N . LEU B 1 84 ? -10.367 0.36 -2.223 1 82.31 84 LEU B N 1
ATOM 1366 C CA . LEU B 1 84 ? -11.648 -0.315 -2.41 1 82.31 84 LEU B CA 1
ATOM 1367 C C . LEU B 1 84 ? -12.203 -0.803 -1.078 1 82.31 84 LEU B C 1
ATOM 1369 O O . LEU B 1 84 ? -13.406 -0.689 -0.826 1 82.31 84 LEU B O 1
ATOM 1373 N N . GLY B 1 85 ? -11.266 -1.292 -0.228 1 79.06 85 GLY B N 1
ATOM 1374 C CA . GLY B 1 85 ? -11.656 -1.777 1.089 1 79.06 85 GLY B CA 1
ATOM 1375 C C . GLY B 1 85 ? -11.93 -0.661 2.078 1 79.06 85 GLY B C 1
ATOM 1376 O O . GLY B 1 85 ? -12.695 -0.845 3.029 1 79.06 85 GLY B O 1
ATOM 1377 N N . HIS B 1 86 ? -11.195 0.407 1.852 1 78.56 86 HIS B N 1
ATOM 1378 C CA . HIS B 1 86 ? -11.398 1.533 2.756 1 78.56 86 HIS B CA 1
ATOM 1379 C C . HIS B 1 86 ? -12.859 1.976 2.77 1 78.56 86 HIS B C 1
ATOM 1381 O O . HIS B 1 86 ? -13.398 2.311 3.824 1 78.56 86 HIS B O 1
ATOM 1387 N N . LYS B 1 87 ? -13.469 1.977 1.601 1 75.69 87 LYS B N 1
ATOM 1388 C CA . LYS B 1 87 ? -14.883 2.334 1.54 1 75.69 87 LYS B CA 1
ATOM 1389 C C . LYS B 1 87 ? -15.719 1.439 2.453 1 75.69 87 LYS B C 1
ATOM 1391 O O . LYS B 1 87 ? -16.719 1.886 3.031 1 75.69 87 LYS B O 1
ATOM 1396 N N . LYS B 1 88 ? -15.289 0.297 2.586 1 72.19 88 LYS B N 1
ATOM 1397 C CA . LYS B 1 88 ? -15.977 -0.657 3.457 1 72.19 88 LYS B CA 1
ATOM 1398 C C . LYS B 1 88 ? -15.672 -0.373 4.926 1 72.19 88 LYS B C 1
ATOM 1400 O O . LYS B 1 88 ? -16.547 -0.489 5.781 1 72.19 88 LYS B O 1
ATOM 1405 N N . PHE B 1 89 ? -14.445 0.024 5.105 1 70.44 89 PHE B N 1
ATOM 1406 C CA . PHE B 1 89 ? -14 0.288 6.469 1 70.44 89 PHE B CA 1
ATOM 1407 C C . PHE B 1 89 ? -14.531 1.63 6.961 1 70.44 89 PHE B C 1
ATOM 1409 O O . PHE B 1 89 ? -14.898 1.767 8.133 1 70.44 89 PHE B O 1
ATOM 1416 N N . ALA B 1 90 ? -14.562 2.516 6.07 1 67.5 90 ALA B N 1
ATOM 1417 C CA . ALA B 1 90 ? -15.039 3.846 6.449 1 67.5 90 ALA B CA 1
ATOM 1418 C C . ALA B 1 90 ? -16.562 3.877 6.559 1 67.5 90 ALA B C 1
ATOM 1420 O O . ALA B 1 90 ? -17.125 4.789 7.164 1 67.5 90 ALA B O 1
ATOM 1421 N N . GLU B 1 91 ? -17.156 2.965 5.801 1 66.38 91 GLU B N 1
ATOM 1422 C CA . GLU B 1 91 ? -18.609 2.98 5.848 1 66.38 91 GLU B CA 1
ATOM 1423 C C . GLU B 1 91 ? -19.125 2.387 7.156 1 66.38 91 GLU B C 1
ATOM 1425 O O . GLU B 1 91 ? -18.672 1.322 7.582 1 66.38 91 GLU B O 1
ATOM 1430 N N . PRO B 1 92 ? -19.688 3.238 7.879 1 55.94 92 PRO B N 1
ATOM 1431 C CA . PRO B 1 92 ? -20.359 2.701 9.07 1 55.94 92 PRO B CA 1
ATOM 1432 C C . PRO B 1 92 ? -21.234 1.491 8.758 1 55.94 92 PRO B C 1
ATOM 1434 O O . PRO B 1 92 ? -21.828 1.414 7.672 1 55.94 92 PRO B O 1
ATOM 1437 N N . LYS B 1 93 ? -20.781 0.252 9.109 1 47.12 93 LYS B N 1
ATOM 1438 C CA . LYS B 1 93 ? -21.719 -0.863 9.016 1 47.12 93 LYS B CA 1
ATOM 1439 C C . LYS B 1 93 ? -23.141 -0.415 9.344 1 47.12 93 LYS B C 1
ATOM 1441 O O . LYS B 1 93 ? -23.406 0.043 10.453 1 47.12 93 LYS B O 1
ATOM 1446 N N . GLU B 1 94 ? -23.797 0.223 8.414 1 37.97 94 GLU B N 1
ATOM 1447 C CA . GLU B 1 94 ? -25.219 0.439 8.727 1 37.97 94 GLU B CA 1
ATOM 1448 C C . GLU B 1 94 ? -25.828 -0.788 9.398 1 37.97 94 GLU B C 1
ATOM 1450 O O . GLU B 1 94 ? -25.547 -1.921 9 1 37.97 94 GLU B O 1
#

InterPro domains:
  IPR001751 S100/Calcium binding protein 7/8-like, conserved site [PS00303] (57-78)
  IPR002048 EF-hand domain [PS50222] (49-84)
  IPR002048 EF-hand domain [SM00054] (53-81)
  IPR011992 EF-hand domain pair [SSF47473] (1-89)
  IPR013787 S100/CaBP-9k-type, calcium binding, subdomain [PF01023] (4-46)
  IPR013787 S100/CaBP-9k-type, calcium binding, subdomain [SM01394] (4-46)
  IPR034325 S-100 [cd00213] (2-89)

Nearest PDB structures (foldseek):
  3m0w-assembly1_A  TM=7.816E-01  e=1.541E-06  Homo sapiens
  1uwo-assembly1_B  TM=8.086E-01  e=1.190E-05  Homo sapiens
  2lls-assembly1_A  TM=7.719E-01  e=1.352E-05  Homo sapiens
  2mrd-assembly1_B  TM=7.605E-01  e=1.117E-05  Homo sapiens
  2llt-assembly1_B  TM=7.125E-01  e=1.352E-05  Homo sapiens

Organism: Xenopus tropicalis (NCBI:txid8364)

Secondary structure (DSSP, 8-state):
--HHHHHHHHHHHHHHHHTTSSS-TTEEEHHHHHHHHHHH-TTTS-SHHHHHHHHHHHHHH--SSSSEEEHHHHHHHHHHHHHHHHHHHHS---/--HHHHHHHHHHHHHHHHTTSSS-TTEEEHHHHHHHHHHH-TTTS-SHHHHHHHHHHHHHH--SSSSEEEHHHHHHHHHHHHHHHHHHHHS---

=== Feature glossary ===
The record interleaves many kinds of information about one protein. Here is each kind framed as the question it answers.

Q: What does the local fold look like, residue by residue?
A: A 3Di character summarizes, for each residue, the relative orientation of the Cα frame of its nearest spatial neighbor. Because it encodes fold topology rather than chemistry, 3Di alignments detect remote structural similarity that sequence alignment misses.

Q: Which residues are in helices, strands, or loops?
A: Secondary structure is the local, repeating backbone conformation. DSSP classifies it into eight states by reading the hydrogen-bond network: three helix types (H, G, I), two β types (E, B), two non-regular types (T, S), and unstructured coil (-).

Q: How big and how compact is the whole molecule?
A: Three whole-structure scalars: the radius of gyration (RMS distance of Cα from centroid, in Å), the count of Cα–Cα contacts (pairs closer than 8 Å and separated by more than four residues in sequence — i.e. tertiary, not local, contacts), and the bounding-box dimensions. Together they distinguish compact globular folds from extended fibres or disordered chains.

Q: How confident is the AlphaFold model at each residue?
A: For AlphaFold models, the B-factor field carries pLDDT — the model's own estimate of local accuracy on a 0–100 scale. Regions with pLDDT<50 should be treated as essentially unmodeled; they often correspond to intrinsically disordered segments.

Q: What family and function is it annotated with?
A: Functional annotations link the protein to curated databases. InterPro entries identify conserved domains and families by matching the sequence against member-database signatures (Pfam, PROSITE, CDD, …). Gene Ontology (GO) terms describe molecular function, biological process, and cellular component in a controlled vocabulary. CATH places the structure in a hierarchical fold classification (Class/Architecture/Topology/Homologous-superfamily). The organism is the source species.

Q: What known structures does this most resemble?
A: Nearest PDB neighbors are the top structural matches found by Foldseek when searching this structure against the entire Protein Data Bank. Each hit reports a TM-score (0 to 1; >0.5 almost always implies the same fold) and an E-value. These are *structural* homologs — they may share no detectable sequence similarity.

Q: Which residues are buried vs exposed?
A: Solvent-accessible surface area (SASA) is the area in Å² traced out by the centre of a 1.4 Å probe sphere (a water molecule) rolled over the protein's van der Waals surface (Shrake–Rupley / Lee–Richards construction). Buried residues have near-zero SASA; fully exposed residues can exceed 200 Å². The total SASA scales roughly with the number of surface residues.

Q: What are the backbone torsion angles?
A: φ (phi) and ψ (psi) are the two rotatable backbone dihedrals per residue: φ is the C(i-1)–N–Cα–C torsion, ψ is the N–Cα–C–N(i+1) torsion, both in degrees on (−180°, 180°]. α-helical residues cluster near (−60°, −45°); β-strand residues near (−120°, +130°). A Ramachandran plot is simply a scatter of (φ, ψ) for every residue.

Q: Are the domains correctly placed relative to each other?
A: Predicted aligned error is AlphaFold's pairwise confidence. Unlike pLDDT (per-residue), PAE is per-residue-pair and captures whether two parts of the structure are correctly placed relative to each other. Units are ångströms of expected positional error.

Q: What if only a Cα trace is available?
A: P-SEA three-state annotation labels each residue as helix, strand, or coil based purely on the geometry of the Cα trace. It serves as a fallback when the full backbone (and thus DSSP) is unavailable.

Q: What is the amino-acid chain?
A: This is the polypeptide sequence — one letter per residue, N-terminus first. Length ranges from a few dozen residues for small domains to over a thousand for large multi-domain proteins.

Q: What do the rendered images show?
A: The six renders are orthographic views along the three Cartesian axes in both directions. Representation (cartoon, sticks, or surface) and color scheme (sequence-rainbow or by-chain) vary across proteins so the training set covers all the common visualization conventions.

Q: What do the diagnostic plots show?
A: Plot images: a contact map (which residues are close in 3D, as an N×N binary image), a Ramachandran scatter (backbone torsion angles, revealing secondary-structure composition at a glance), and — for AlphaFold structures — a PAE heatmap (pairwise prediction confidence).

Q: How mobile is each atom in the crystal?
A: B-factor (Debye–Waller factor) reflects atomic displacement in the crystal lattice. It is an experimental observable (units Å²), not a prediction; low values mean the atom is pinned down, high values mean it moves or is heterogeneous across the crystal.

Q: Where is each backbone atom in 3D?
A: The mmCIF table is the protein's shape written out atom by atom. For each backbone N, Cα, C, and carbonyl O, it records an (x, y, z) coordinate triple in Å plus the residue type, chain letter, and residue number.